Protein AF-A0A961SGD8-F1 (afdb_monomer)

Mean predicted aligned error: 12.21 Å

Secondary structure (DSSP, 8-state):
-TTPPBPGGGS-TT-EEEEEEEPPP--EE-HHHHH------SSSS--S-TT-----S-SSSS-SPPTT---SEE-S-SEEEEEEEEEEEEETTTTEEEEESPPSS-TT--EEEEE-TTSPPPTT--SS--BHHHHHHHHHHHHHHHHHHHHHHHHHHHHHHHHHHHHHHHHHHHHTTS--

Structure (mmCIF, N/CA/C/O backbone):
data_AF-A0A961SGD8-F1
#
_entry.id   AF-A0A961SGD8-F1
#
loop_
_atom_site.group_PDB
_atom_site.id
_atom_site.type_symbol
_atom_site.label_atom_id
_atom_site.label_alt_id
_atom_site.label_comp_id
_atom_site.label_asym_id
_atom_site.label_entity_id
_atom_site.label_seq_id
_atom_site.pdbx_PDB_ins_code
_atom_site.Cartn_x
_atom_site.Cartn_y
_atom_site.Cartn_z
_atom_site.occupancy
_atom_site.B_iso_or_equiv
_atom_site.auth_seq_id
_atom_site.auth_comp_id
_atom_site.auth_asym_id
_atom_site.auth_atom_id
_atom_site.pdbx_PDB_model_num
ATOM 1 N N . GLU A 1 1 ? -7.576 -12.420 26.229 1.00 79.81 1 GLU A N 1
ATOM 2 C CA . GLU A 1 1 ? -7.161 -13.796 26.580 1.00 79.81 1 GLU A CA 1
ATOM 3 C C . GLU A 1 1 ? -6.817 -14.562 25.300 1.00 79.81 1 GLU A C 1
ATOM 5 O O . GLU A 1 1 ? -7.053 -14.031 24.214 1.00 79.81 1 GLU A O 1
ATOM 10 N N . VAL A 1 2 ? -6.201 -15.747 25.362 1.00 84.81 2 VAL A N 1
ATOM 11 C CA . VAL A 1 2 ? -5.968 -16.530 24.132 1.00 84.81 2 VAL A CA 1
ATOM 12 C C . VAL A 1 2 ? -7.325 -16.967 23.582 1.00 84.81 2 VAL A C 1
ATOM 14 O O . VAL A 1 2 ? -8.076 -17.635 24.278 1.00 84.81 2 VAL A O 1
ATOM 17 N N . GLY A 1 3 ? -7.630 -16.584 22.341 1.00 87.94 3 GLY A N 1
ATOM 18 C CA . GLY A 1 3 ? -8.912 -16.885 21.694 1.00 87.94 3 GLY A CA 1
ATOM 19 C C . GLY A 1 3 ? -9.929 -15.739 21.692 1.00 87.94 3 GLY A C 1
ATOM 20 O O . GLY A 1 3 ? -10.964 -15.884 21.052 1.00 87.94 3 GLY A O 1
ATOM 21 N N . SER A 1 4 ? -9.641 -14.596 22.327 1.00 87.31 4 SER A N 1
ATOM 22 C CA . SER A 1 4 ? -10.541 -13.435 22.283 1.00 87.31 4 SER A CA 1
ATOM 23 C C . SER A 1 4 ? -10.646 -12.847 20.866 1.00 87.31 4 SER A C 1
ATOM 25 O O . SER A 1 4 ? -9.637 -12.631 20.188 1.00 87.31 4 SER A O 1
ATOM 27 N N . GLU A 1 5 ? -11.871 -12.549 20.426 1.00 86.25 5 GLU A N 1
ATOM 28 C CA . GLU A 1 5 ? -12.143 -11.948 19.115 1.00 86.25 5 GLU A CA 1
ATOM 29 C C . GLU A 1 5 ? -12.016 -10.418 19.139 1.00 86.25 5 GLU A C 1
ATOM 31 O O . GLU A 1 5 ? -12.641 -9.740 19.958 1.00 86.25 5 GLU A O 1
ATOM 36 N N . ILE A 1 6 ? -11.262 -9.875 18.179 1.00 88.69 6 ILE A N 1
ATOM 37 C CA . ILE A 1 6 ? -11.113 -8.431 17.958 1.00 88.69 6 ILE A CA 1
ATOM 38 C C . ILE A 1 6 ? -12.148 -7.974 16.930 1.00 88.69 6 ILE A C 1
ATOM 40 O O . ILE A 1 6 ? -12.270 -8.562 15.852 1.00 88.69 6 ILE A O 1
ATOM 44 N N . ILE A 1 7 ? -12.866 -6.899 17.243 1.00 89.81 7 ILE A N 1
ATOM 45 C CA . ILE A 1 7 ? -13.865 -6.301 16.347 1.00 89.81 7 ILE A CA 1
ATOM 46 C C . ILE A 1 7 ? -13.308 -5.109 15.560 1.00 89.81 7 ILE A C 1
ATOM 48 O O . ILE A 1 7 ? -12.304 -4.498 15.925 1.00 89.81 7 ILE A O 1
ATOM 52 N N . ALA A 1 8 ? -14.004 -4.739 14.480 1.00 87.56 8 ALA A N 1
ATOM 53 C CA . ALA A 1 8 ? -13.648 -3.589 13.644 1.00 87.56 8 ALA A CA 1
ATOM 54 C C . ALA A 1 8 ? -13.649 -2.253 14.416 1.00 87.56 8 ALA A C 1
ATOM 56 O O . ALA A 1 8 ? -12.878 -1.356 14.079 1.00 87.56 8 ALA A O 1
ATOM 57 N N . GLY A 1 9 ? -14.448 -2.158 15.485 1.00 85.06 9 GLY A N 1
ATOM 58 C CA . GLY A 1 9 ? -14.549 -1.002 16.384 1.00 85.06 9 GLY A CA 1
ATOM 59 C C . GLY A 1 9 ? -13.315 -0.747 17.246 1.00 85.06 9 GLY A C 1
ATOM 60 O O . GLY A 1 9 ? -13.326 0.158 18.068 1.00 85.06 9 GLY A O 1
ATOM 61 N N . HIS A 1 10 ? -12.248 -1.528 17.068 1.00 89.12 10 HIS A N 1
ATOM 62 C CA . HIS A 1 10 ? -10.947 -1.219 17.651 1.00 89.12 10 HIS A CA 1
ATOM 63 C C . HIS A 1 10 ? -10.365 0.096 17.117 1.00 89.12 10 HIS A C 1
ATOM 65 O O . HIS A 1 10 ? -9.649 0.791 17.833 1.00 89.12 10 HIS A O 1
ATOM 71 N N . TYR A 1 11 ? -10.689 0.443 15.871 1.00 90.69 11 TYR A N 1
ATOM 72 C CA . TYR A 1 11 ? -10.296 1.713 15.284 1.00 90.69 11 TYR A CA 1
ATOM 73 C C . TYR A 1 11 ? -11.349 2.795 15.528 1.00 90.69 11 TYR A C 1
ATOM 75 O O . TYR A 1 11 ? -12.515 2.501 15.788 1.00 90.69 11 TYR A O 1
ATOM 83 N N . LEU A 1 12 ? -10.951 4.055 15.367 1.00 89.56 12 LEU A N 1
ATOM 84 C CA . LEU A 1 12 ? -11.856 5.201 15.389 1.00 89.56 12 LEU A CA 1
ATOM 85 C C . LEU A 1 12 ? -11.968 5.862 14.007 1.00 89.56 12 LEU A C 1
ATOM 87 O O . LEU A 1 12 ? -10.992 5.897 13.249 1.00 89.56 12 LEU A O 1
ATOM 91 N N . PRO A 1 13 ? -13.135 6.433 13.656 1.00 91.31 13 PRO A N 1
ATOM 92 C CA . PRO A 1 13 ? -13.233 7.302 12.489 1.00 91.31 13 PRO A CA 1
ATOM 93 C C . PRO A 1 13 ? -12.317 8.525 12.668 1.00 91.31 13 PRO A C 1
ATOM 95 O O . PRO A 1 13 ? -12.239 9.108 13.745 1.00 91.31 13 PRO A O 1
ATOM 98 N N . GLY A 1 14 ? -11.593 8.903 11.615 1.00 90.69 14 GLY A N 1
ATOM 99 C CA . GLY A 1 14 ? -10.577 9.962 11.633 1.00 90.69 14 GLY A CA 1
ATOM 100 C C . GLY A 1 14 ? -9.175 9.505 12.061 1.00 90.69 14 GLY A C 1
ATOM 101 O O . GLY A 1 14 ? -8.212 10.260 11.902 1.00 90.69 14 GLY A O 1
ATOM 102 N N . GLN A 1 15 ? -9.017 8.269 12.547 1.00 92.00 15 GLN A N 1
ATOM 103 C CA . GLN A 1 15 ? -7.709 7.695 12.867 1.00 92.00 15 GLN A CA 1
ATOM 104 C C . GLN A 1 15 ? -6.881 7.443 11.601 1.00 92.00 15 GLN A C 1
ATOM 106 O O . GLN A 1 15 ? -7.404 7.062 10.548 1.00 92.00 15 GLN A O 1
ATOM 111 N N . TYR A 1 16 ? -5.563 7.612 11.721 1.00 94.38 16 TYR A N 1
ATOM 112 C CA . TYR A 1 16 ? -4.618 7.244 10.674 1.00 94.38 16 TYR A CA 1
ATOM 113 C C . TYR A 1 16 ? -4.011 5.865 10.916 1.00 94.38 16 TYR A C 1
ATOM 115 O O . TYR A 1 16 ? -3.552 5.555 12.015 1.00 94.38 16 TYR A O 1
ATOM 123 N N . VAL A 1 17 ? -3.948 5.069 9.852 1.00 94.62 17 VAL A N 1
ATOM 124 C CA . VAL A 1 17 ? -3.448 3.695 9.857 1.00 94.62 17 VAL A CA 1
ATOM 125 C C . VAL A 1 17 ? -2.464 3.432 8.720 1.00 94.62 17 VAL A C 1
ATOM 127 O O . VAL A 1 17 ? -2.494 4.067 7.661 1.00 94.62 17 VAL A O 1
ATOM 130 N N . ASP A 1 18 ? -1.603 2.446 8.940 1.00 95.88 18 ASP A N 1
ATOM 131 C CA . ASP A 1 18 ? -0.685 1.901 7.950 1.00 95.88 18 ASP A CA 1
ATOM 132 C C . ASP A 1 18 ? -1.187 0.523 7.499 1.00 95.88 18 ASP A C 1
ATOM 134 O O . ASP A 1 18 ? -1.301 -0.417 8.291 1.00 95.88 18 ASP A O 1
ATOM 138 N N . VAL A 1 19 ? -1.446 0.376 6.198 1.00 96.06 19 VAL A N 1
ATOM 139 C CA . VAL A 1 19 ? -1.978 -0.865 5.621 1.00 96.06 19 VAL A CA 1
ATOM 140 C C . VAL A 1 19 ? -0.880 -1.595 4.869 1.00 96.06 19 VAL A C 1
ATOM 142 O O . VAL A 1 19 ? -0.288 -1.080 3.920 1.00 96.06 19 VAL A O 1
ATOM 145 N N . THR A 1 20 ? -0.606 -2.822 5.293 1.00 96.31 20 THR A N 1
ATOM 146 C CA . THR A 1 20 ? 0.391 -3.704 4.688 1.00 96.31 20 THR A CA 1
ATOM 147 C C . THR A 1 20 ? -0.288 -4.842 3.951 1.00 96.31 20 THR A C 1
ATOM 149 O O . THR A 1 20 ? -1.171 -5.499 4.491 1.00 96.31 20 THR A O 1
ATOM 152 N N . GLY A 1 21 ? 0.163 -5.119 2.736 1.00 95.69 21 GLY A N 1
ATOM 153 C CA . GLY A 1 21 ? -0.378 -6.196 1.917 1.00 95.69 21 GLY A CA 1
ATOM 154 C C . GLY A 1 21 ? 0.619 -6.660 0.869 1.00 95.69 21 GLY A C 1
ATOM 155 O O . GLY A 1 21 ? 1.716 -6.108 0.722 1.00 95.69 21 GLY A O 1
ATOM 156 N N . THR A 1 22 ? 0.241 -7.698 0.135 1.00 95.38 22 THR A N 1
ATOM 157 C CA . THR A 1 22 ? 1.034 -8.198 -0.988 1.00 95.38 22 THR A CA 1
ATOM 158 C C . THR A 1 22 ? 0.611 -7.472 -2.255 1.00 95.38 22 THR A C 1
ATOM 160 O O . THR A 1 22 ? -0.528 -7.575 -2.694 1.00 95.38 22 THR A O 1
ATOM 163 N N . SER A 1 23 ? 1.539 -6.733 -2.858 1.00 94.69 23 SER A N 1
ATOM 164 C CA . SER A 1 23 ? 1.285 -5.999 -4.102 1.00 94.69 23 SER A CA 1
ATOM 165 C C . SER A 1 23 ? 0.920 -6.927 -5.268 1.00 94.69 23 SER A C 1
ATOM 167 O O . SER A 1 23 ? 1.409 -8.054 -5.364 1.00 94.69 23 SER A O 1
ATOM 169 N N . ILE A 1 24 ? 0.110 -6.428 -6.208 1.00 94.75 24 ILE A N 1
ATOM 170 C CA . ILE A 1 24 ? -0.296 -7.186 -7.401 1.00 94.75 24 ILE A CA 1
ATOM 171 C C . ILE A 1 24 ? 0.939 -7.605 -8.210 1.00 94.75 24 ILE A C 1
ATOM 173 O O . ILE A 1 24 ? 1.732 -6.763 -8.646 1.00 94.75 24 ILE A O 1
ATOM 177 N N . GLY A 1 25 ? 1.079 -8.913 -8.431 1.00 94.31 25 GLY A N 1
ATOM 178 C CA . GLY A 1 25 ? 2.112 -9.497 -9.281 1.00 94.31 25 GLY A CA 1
ATOM 179 C C . GLY A 1 25 ? 1.919 -9.117 -10.749 1.00 94.31 25 GLY A C 1
ATOM 180 O O . GLY A 1 25 ? 0.839 -9.270 -11.310 1.00 94.31 25 GLY A O 1
ATOM 181 N N . LYS A 1 26 ? 2.981 -8.619 -11.385 1.00 94.94 26 LYS A N 1
ATOM 182 C CA . LYS A 1 26 ? 3.021 -8.266 -12.815 1.00 94.94 26 LYS A CA 1
ATOM 183 C C . LYS A 1 26 ? 3.921 -9.213 -13.622 1.00 94.94 26 LYS A C 1
ATOM 185 O O . LYS A 1 26 ? 4.161 -8.944 -14.798 1.00 94.94 26 LYS A O 1
ATOM 190 N N . GLY A 1 27 ? 4.418 -10.287 -13.001 1.00 95.75 27 GLY A N 1
ATOM 191 C CA . GLY A 1 27 ? 5.323 -11.262 -13.609 1.00 95.75 27 GLY A CA 1
ATOM 192 C C . GLY A 1 27 ? 6.682 -10.656 -13.964 1.00 95.75 27 GLY A C 1
ATOM 193 O O . GLY A 1 27 ? 7.178 -9.761 -13.273 1.00 95.75 27 GLY A O 1
ATOM 194 N N . PHE A 1 28 ? 7.291 -11.134 -15.052 1.00 96.69 28 PHE A N 1
ATOM 195 C CA . PHE A 1 28 ? 8.529 -10.567 -15.586 1.00 96.69 28 PHE A CA 1
ATOM 196 C C . PHE A 1 28 ? 8.241 -9.248 -16.316 1.00 96.69 28 PHE A C 1
ATOM 198 O O . PHE A 1 28 ? 7.704 -9.223 -17.423 1.00 96.69 28 PHE A O 1
ATOM 205 N N . ALA A 1 29 ? 8.597 -8.128 -15.691 1.00 96.38 29 ALA A N 1
ATOM 206 C CA . ALA A 1 29 ? 8.394 -6.799 -16.244 1.00 96.38 29 ALA A CA 1
ATOM 207 C C . ALA A 1 29 ? 9.660 -6.274 -16.935 1.00 96.38 29 ALA A C 1
ATOM 209 O O . ALA A 1 29 ? 10.762 -6.298 -16.378 1.00 96.38 29 ALA A O 1
ATOM 210 N N . GLY A 1 30 ? 9.480 -5.719 -18.136 1.00 95.62 30 GLY A N 1
ATOM 211 C CA . GLY A 1 30 ? 10.522 -4.973 -18.843 1.00 95.62 30 GLY A CA 1
ATOM 212 C C . GLY A 1 30 ? 10.897 -3.661 -18.139 1.00 95.62 30 GLY A C 1
ATOM 213 O O . GLY A 1 30 ? 10.155 -3.145 -17.299 1.00 95.62 30 GLY A O 1
ATOM 214 N N . VAL A 1 31 ? 12.039 -3.084 -18.522 1.00 94.81 31 VAL A N 1
ATOM 215 C CA 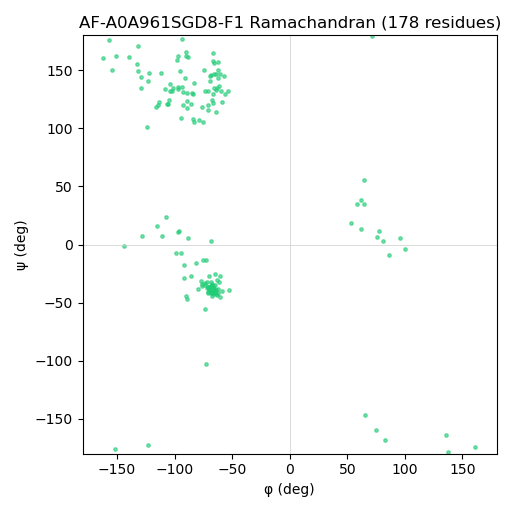. VAL A 1 31 ? 12.655 -1.932 -17.832 1.00 94.81 31 VAL A CA 1
ATOM 216 C C . VAL A 1 31 ? 11.742 -0.704 -17.785 1.00 94.81 31 VAL A C 1
ATOM 218 O O . VAL A 1 31 ? 11.635 -0.060 -16.744 1.00 94.81 31 VAL A O 1
ATOM 221 N N . MET A 1 32 ? 11.013 -0.425 -18.869 1.00 95.25 32 MET A N 1
ATOM 222 C CA . MET A 1 32 ? 10.078 0.706 -18.920 1.00 95.25 32 MET A CA 1
ATOM 223 C C . MET A 1 32 ? 8.938 0.569 -17.901 1.00 95.25 32 MET A C 1
ATOM 225 O O . MET A 1 32 ? 8.610 1.530 -17.220 1.00 95.25 32 MET A O 1
ATOM 229 N N . LYS A 1 33 ? 8.347 -0.626 -17.752 1.00 95.12 33 LYS A N 1
ATOM 230 C CA . LYS A 1 33 ? 7.228 -0.851 -16.816 1.00 95.12 33 LYS A CA 1
ATOM 231 C C . LYS A 1 33 ? 7.704 -0.931 -15.365 1.00 95.12 33 LYS A C 1
ATOM 233 O O . LYS A 1 33 ? 6.978 -0.521 -14.468 1.00 95.12 33 LYS A O 1
ATOM 238 N N . ARG A 1 34 ? 8.900 -1.486 -15.142 1.00 95.50 34 ARG A N 1
ATOM 239 C CA . ARG A 1 34 ? 9.461 -1.704 -13.803 1.00 95.50 34 ARG A CA 1
ATOM 240 C C . ARG A 1 34 ? 10.065 -0.438 -13.193 1.00 95.50 34 ARG A C 1
ATOM 242 O O . ARG A 1 34 ? 9.930 -0.244 -11.993 1.00 95.50 34 ARG A O 1
ATOM 249 N N . HIS A 1 35 ? 10.723 0.391 -14.008 1.00 95.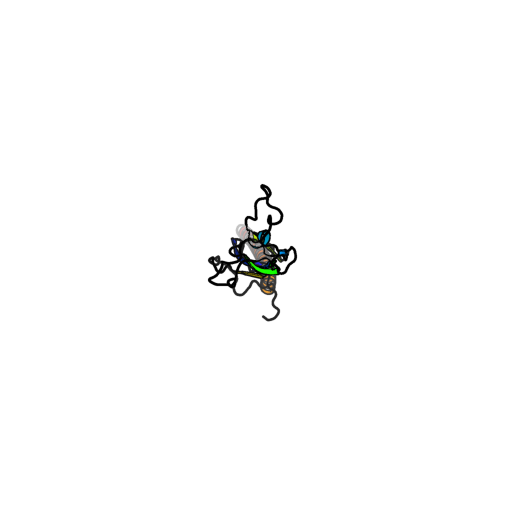12 35 HIS A N 1
ATOM 250 C CA . HIS A 1 35 ? 11.522 1.540 -13.551 1.00 95.12 35 HIS A CA 1
ATOM 251 C C . HIS A 1 35 ? 11.175 2.867 -14.238 1.00 95.12 35 HIS A C 1
ATOM 253 O O . HIS A 1 35 ? 11.898 3.840 -14.039 1.00 95.12 35 HIS A O 1
ATOM 259 N N . ASN A 1 36 ? 10.120 2.915 -15.060 1.00 95.50 36 ASN A N 1
ATOM 260 C CA . ASN A 1 36 ? 9.660 4.121 -15.762 1.00 95.50 36 ASN A CA 1
ATOM 261 C C . ASN A 1 36 ? 10.713 4.760 -16.696 1.00 95.50 36 ASN A C 1
ATOM 263 O O . ASN A 1 36 ? 10.768 5.976 -16.839 1.00 95.50 36 ASN A O 1
ATOM 267 N N . PHE A 1 37 ? 11.562 3.953 -17.345 1.00 95.44 37 PHE A N 1
ATOM 268 C CA . PHE A 1 37 ? 12.547 4.453 -18.320 1.00 95.44 37 PHE A CA 1
ATOM 269 C C . PHE A 1 37 ? 11.876 4.975 -19.604 1.00 95.44 37 PHE A C 1
ATOM 271 O O . PHE A 1 37 ? 10.897 4.389 -20.068 1.00 95.44 37 PHE A O 1
ATOM 278 N N . GLY A 1 38 ? 12.448 6.028 -20.205 1.00 90.38 38 GLY A N 1
ATOM 279 C CA . GLY A 1 38 ? 11.882 6.752 -21.358 1.00 90.38 38 GLY A CA 1
ATOM 280 C C . GLY A 1 38 ? 11.927 6.035 -22.717 1.00 90.38 38 GLY A C 1
ATOM 281 O O . GLY A 1 38 ? 11.214 6.439 -23.627 1.00 90.38 38 GLY A O 1
ATOM 282 N N . GLY A 1 39 ? 12.697 4.950 -22.854 1.00 91.31 39 GLY A N 1
ATOM 283 C CA . GLY A 1 39 ? 12.815 4.191 -24.108 1.00 91.31 39 GLY A CA 1
ATOM 284 C C . GLY A 1 39 ? 13.598 4.914 -25.214 1.00 91.31 39 GLY A C 1
ATOM 285 O O . GLY A 1 39 ? 14.102 6.021 -25.030 1.00 91.31 39 GLY A O 1
ATOM 286 N N . GLY A 1 40 ? 13.740 4.249 -26.361 1.00 90.50 40 GLY A N 1
ATOM 287 C CA . GLY A 1 40 ? 14.338 4.823 -27.569 1.00 90.50 40 GLY A CA 1
ATOM 288 C C . GLY A 1 40 ? 13.292 5.503 -28.458 1.00 90.50 40 GLY A C 1
ATOM 289 O O . GLY A 1 40 ? 12.092 5.273 -28.309 1.00 90.50 40 GLY A O 1
ATOM 290 N N . ARG A 1 41 ? 13.738 6.310 -29.431 1.00 93.12 41 ARG A N 1
ATOM 291 C CA . ARG A 1 41 ? 12.840 6.946 -30.415 1.00 93.12 41 ARG A CA 1
ATOM 292 C C . ARG A 1 41 ? 12.028 5.894 -31.177 1.00 93.12 41 ARG A C 1
ATOM 294 O O . ARG A 1 41 ? 12.536 4.815 -31.471 1.00 93.12 41 ARG A O 1
ATOM 301 N N . ALA A 1 42 ? 10.779 6.201 -31.515 1.00 92.25 42 ALA A N 1
ATOM 302 C CA . ALA A 1 42 ? 9.946 5.307 -32.324 1.00 92.25 42 ALA A CA 1
ATOM 303 C C . ALA A 1 42 ? 10.306 5.356 -33.822 1.00 92.25 42 ALA A C 1
ATOM 305 O O . ALA A 1 42 ? 10.203 4.351 -34.510 1.00 92.25 42 ALA A O 1
ATOM 306 N N . THR A 1 43 ? 10.768 6.507 -34.314 1.00 91.75 43 THR A N 1
ATOM 307 C CA . THR A 1 43 ? 11.100 6.770 -35.725 1.00 91.75 43 THR A CA 1
ATOM 308 C C . THR A 1 43 ? 12.561 7.226 -35.882 1.00 91.75 43 THR A C 1
ATOM 310 O O . THR A 1 43 ? 13.327 7.207 -34.917 1.00 91.75 43 THR A O 1
ATOM 313 N N . HIS A 1 44 ? 12.950 7.642 -37.097 1.00 89.94 44 HIS A N 1
ATOM 314 C CA . HIS A 1 44 ? 14.297 8.108 -37.470 1.00 89.94 44 HIS A CA 1
ATOM 315 C C . HIS A 1 44 ? 15.393 7.036 -37.362 1.00 89.94 44 HIS A C 1
ATOM 317 O O . HIS A 1 44 ? 16.402 7.226 -36.689 1.00 89.94 44 HIS A O 1
ATOM 323 N N . GLY A 1 45 ? 15.194 5.904 -38.047 1.00 91.38 45 GLY A N 1
ATOM 324 C CA . GLY A 1 45 ? 16.234 4.882 -38.217 1.00 91.38 45 GLY A CA 1
ATOM 325 C C . GLY A 1 45 ? 16.467 3.977 -37.005 1.00 91.38 45 GLY A C 1
ATOM 326 O O . GLY A 1 45 ? 17.442 3.234 -36.984 1.00 91.38 45 GLY A O 1
ATOM 327 N N . ASN A 1 46 ? 15.587 4.007 -35.998 1.00 90.56 46 ASN A N 1
ATOM 328 C CA . ASN A 1 46 ? 15.633 3.019 -34.925 1.00 90.56 46 ASN A CA 1
ATOM 329 C C . ASN A 1 46 ? 15.061 1.683 -35.414 1.00 90.56 46 ASN A C 1
ATOM 331 O O . ASN A 1 46 ? 13.892 1.617 -35.780 1.00 90.56 46 ASN A O 1
ATOM 335 N N . SER A 1 47 ? 15.881 0.636 -35.403 1.00 84.81 47 SER A N 1
ATOM 336 C CA . SER A 1 47 ? 15.515 -0.678 -35.939 1.00 84.81 47 SER A CA 1
ATOM 337 C C . SER A 1 47 ? 14.845 -1.588 -34.903 1.00 84.81 47 SER A C 1
ATOM 339 O O . SER A 1 47 ? 13.824 -2.193 -35.201 1.00 84.81 47 SER A O 1
ATOM 341 N N . LEU A 1 48 ? 15.399 -1.708 -33.688 1.00 87.75 48 LEU A N 1
ATOM 342 C CA . LEU A 1 48 ? 14.955 -2.702 -32.684 1.00 87.75 48 LEU A CA 1
ATOM 343 C C . LEU A 1 48 ? 15.021 -2.199 -31.230 1.00 87.75 48 LEU A C 1
ATOM 345 O O . LEU A 1 48 ? 14.658 -2.917 -30.298 1.00 87.75 48 LEU A O 1
ATOM 349 N N . SER A 1 49 ? 15.483 -0.966 -30.994 1.00 90.69 49 SER A N 1
ATOM 350 C CA . SER A 1 49 ? 15.836 -0.507 -29.642 1.00 90.69 49 SER A CA 1
ATOM 351 C C . SER A 1 49 ? 14.746 0.303 -28.928 1.00 90.69 49 SER A C 1
ATOM 353 O O . SER A 1 49 ? 14.993 0.861 -27.861 1.00 90.69 49 SER A O 1
ATOM 355 N N . HIS A 1 50 ? 13.520 0.356 -29.458 1.00 92.12 50 HIS A N 1
ATOM 356 C CA . HIS A 1 50 ? 12.432 1.190 -28.916 1.00 92.12 50 HIS A CA 1
ATOM 357 C C . HIS A 1 50 ? 12.173 0.964 -27.417 1.00 92.12 50 HIS A C 1
ATOM 359 O O . HIS A 1 50 ? 11.941 1.913 -26.671 1.00 92.12 50 HIS A O 1
ATOM 365 N N . ARG A 1 51 ? 12.252 -0.294 -26.961 1.00 93.69 51 ARG A N 1
ATOM 366 C CA . ARG A 1 51 ? 12.049 -0.684 -25.551 1.00 93.69 51 ARG A CA 1
ATOM 367 C C . ARG A 1 51 ? 13.305 -1.259 -24.895 1.00 93.69 51 ARG A C 1
ATOM 369 O O . ARG A 1 51 ? 13.208 -1.912 -23.853 1.00 93.69 51 ARG A O 1
ATOM 376 N N . ALA A 1 52 ? 14.468 -1.054 -25.514 1.00 90.94 52 ALA A N 1
ATOM 377 C CA . ALA A 1 52 ? 15.733 -1.532 -24.980 1.00 90.94 52 ALA A CA 1
ATOM 378 C C . ALA A 1 52 ? 16.095 -0.804 -23.676 1.00 90.94 52 ALA A C 1
ATOM 380 O O . ALA A 1 52 ? 15.624 0.292 -23.380 1.00 90.94 52 ALA A O 1
ATOM 381 N N . HIS A 1 53 ? 16.952 -1.441 -22.886 1.00 90.50 53 HIS A N 1
ATOM 382 C CA . HIS A 1 53 ? 17.393 -0.948 -21.584 1.00 90.50 53 HIS A CA 1
ATOM 383 C C . HIS A 1 53 ? 18.414 0.202 -21.679 1.00 90.50 53 HIS A C 1
ATOM 385 O O . HIS A 1 53 ? 18.642 0.889 -20.685 1.00 90.50 53 HIS A O 1
ATOM 391 N N . GLY A 1 54 ? 18.991 0.434 -22.863 1.00 91.44 54 GLY A N 1
ATOM 392 C CA . GLY A 1 54 ? 20.055 1.413 -23.080 1.00 91.44 54 GLY A CA 1
ATOM 393 C C . GLY A 1 54 ? 21.404 0.927 -22.547 1.00 91.44 54 GLY A C 1
ATOM 394 O O . GLY A 1 54 ? 21.614 -0.269 -22.361 1.00 91.44 54 GLY A O 1
ATOM 395 N N . SER A 1 55 ? 22.333 1.850 -22.299 1.00 91.00 55 SER A N 1
ATOM 396 C CA . SER A 1 55 ? 23.646 1.478 -21.767 1.00 91.00 55 SER A CA 1
ATOM 397 C C . SER A 1 55 ? 23.568 1.016 -20.306 1.00 91.00 55 SER A C 1
ATOM 399 O O . SER A 1 55 ? 22.999 1.679 -19.429 1.00 91.00 55 SER A O 1
ATOM 401 N N . THR A 1 56 ? 24.200 -0.122 -20.021 1.00 91.75 56 THR A N 1
ATOM 402 C CA . THR A 1 56 ? 24.258 -0.688 -18.670 1.00 91.75 56 THR A CA 1
ATOM 403 C C . THR A 1 56 ? 25.495 -0.220 -17.892 1.00 91.75 56 THR A C 1
ATOM 405 O O . THR A 1 56 ? 25.408 -0.072 -16.667 1.00 91.75 56 THR A O 1
ATOM 408 N N . GLY A 1 57 ? 26.602 0.093 -18.574 1.00 89.12 57 GLY A N 1
ATOM 409 C CA . GLY A 1 57 ? 27.898 0.404 -17.963 1.00 89.12 57 GLY A CA 1
ATOM 410 C C . GLY A 1 57 ? 28.770 1.345 -18.801 1.00 89.12 57 GLY A C 1
ATOM 411 O O . GLY A 1 57 ? 28.333 1.858 -19.828 1.00 89.12 57 GLY A O 1
ATOM 412 N N . GLN A 1 58 ? 29.986 1.582 -18.310 1.00 92.31 58 GLN A N 1
ATOM 413 C CA . GLN A 1 58 ? 31.033 2.342 -19.004 1.00 92.31 58 GLN A CA 1
ATOM 414 C C . GLN A 1 58 ? 31.955 1.391 -19.789 1.00 92.31 58 GLN A C 1
ATOM 416 O O . GLN A 1 58 ? 31.767 0.179 -19.724 1.00 92.31 58 GLN A O 1
ATOM 421 N N . CYS A 1 59 ? 32.921 1.948 -20.528 1.00 88.62 59 CYS A N 1
ATOM 422 C CA . CYS A 1 59 ? 33.890 1.202 -21.338 1.00 88.62 59 CYS A CA 1
ATOM 423 C C . CYS A 1 59 ? 34.948 0.478 -20.468 1.00 88.62 59 CYS A C 1
ATOM 425 O O . CYS A 1 59 ? 34.642 -0.554 -19.878 1.00 88.62 59 CYS A O 1
ATOM 427 N N . GLN A 1 60 ? 36.176 1.007 -20.376 1.00 89.88 60 GLN A N 1
ATOM 428 C CA . GLN A 1 60 ? 37.314 0.298 -19.778 1.00 89.88 60 GLN A CA 1
ATOM 429 C C . GLN A 1 60 ? 37.222 0.206 -18.246 1.00 89.88 60 GLN A C 1
ATOM 431 O O . GLN A 1 60 ? 37.188 -0.888 -17.690 1.00 89.88 60 GLN A O 1
ATOM 436 N N . ASP A 1 61 ? 37.085 1.343 -17.564 1.00 86.38 61 ASP A N 1
ATOM 437 C CA . ASP A 1 61 ? 36.920 1.405 -16.110 1.00 86.38 61 ASP A CA 1
ATOM 438 C C . ASP A 1 61 ? 35.457 1.728 -15.791 1.00 86.38 61 ASP A C 1
ATOM 440 O O . ASP A 1 61 ? 34.936 2.727 -16.301 1.00 86.38 61 ASP A O 1
ATOM 444 N N . PRO A 1 62 ? 34.724 0.929 -14.987 1.00 89.38 62 PRO A N 1
ATOM 445 C CA . PRO A 1 62 ? 35.123 -0.161 -14.080 1.00 89.38 62 PRO A CA 1
ATOM 446 C C . PRO A 1 62 ? 35.029 -1.597 -14.654 1.00 89.38 62 PRO A C 1
ATOM 448 O O . PRO A 1 62 ? 35.040 -2.552 -13.873 1.00 89.38 62 PRO A O 1
ATOM 451 N N . GLY A 1 63 ? 34.824 -1.774 -15.966 1.00 90.69 63 GLY A N 1
ATOM 452 C CA . GLY A 1 63 ? 34.785 -3.091 -16.629 1.00 90.69 63 GLY A CA 1
ATOM 453 C C . GLY A 1 63 ? 33.6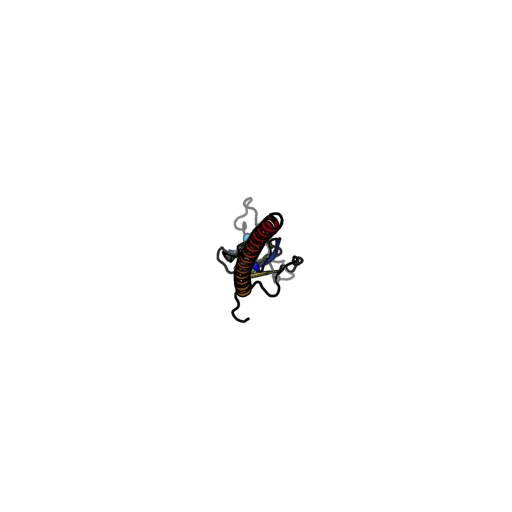77 -4.053 -16.166 1.00 90.69 63 GLY A C 1
ATOM 454 O O . GLY A 1 63 ? 33.730 -5.250 -16.436 1.00 90.69 63 GLY A O 1
ATOM 455 N N . LYS A 1 64 ? 32.674 -3.561 -15.425 1.00 91.94 64 LYS A N 1
ATOM 456 C CA . LYS A 1 64 ? 31.579 -4.369 -14.868 1.00 91.94 64 LYS A CA 1
ATOM 457 C C . LYS A 1 64 ? 30.293 -3.571 -14.706 1.00 91.94 64 LYS A C 1
ATOM 459 O O . LYS A 1 64 ? 30.297 -2.343 -14.622 1.00 91.94 64 LYS A O 1
ATOM 464 N N . VAL A 1 65 ? 29.183 -4.288 -14.557 1.00 92.88 65 VAL A N 1
ATOM 465 C CA . VAL A 1 65 ? 27.899 -3.701 -14.162 1.00 92.88 65 VAL A CA 1
ATOM 466 C C . VAL A 1 65 ? 27.829 -3.580 -12.638 1.00 92.88 65 VAL A C 1
ATOM 468 O O . VAL A 1 65 ? 28.078 -4.545 -11.916 1.00 92.88 65 VAL A O 1
ATOM 471 N N . PHE A 1 66 ? 27.477 -2.395 -12.132 1.00 92.31 66 PHE A N 1
ATOM 472 C CA . PHE A 1 66 ? 27.312 -2.173 -10.694 1.00 92.31 66 PHE A CA 1
ATOM 473 C C . PHE A 1 66 ? 26.139 -2.975 -10.108 1.00 92.31 66 PHE A C 1
ATOM 475 O O . PHE A 1 66 ? 25.096 -3.156 -10.741 1.00 92.31 66 PHE A O 1
ATOM 482 N N . LYS A 1 67 ? 26.289 -3.414 -8.852 1.00 94.50 67 LYS A N 1
ATOM 483 C CA . LYS A 1 67 ? 25.212 -4.068 -8.094 1.00 94.50 67 LYS A CA 1
ATOM 484 C C . LYS A 1 67 ? 24.039 -3.099 -7.912 1.00 94.50 67 LYS A C 1
ATOM 486 O O . LYS A 1 67 ? 24.238 -1.902 -7.738 1.00 94.50 67 LYS A O 1
ATOM 491 N N . GLY A 1 68 ? 22.813 -3.616 -7.974 1.00 92.75 68 GLY A N 1
ATOM 492 C CA . GLY A 1 68 ? 21.598 -2.798 -7.869 1.00 92.75 68 GLY A CA 1
ATOM 493 C C . GLY A 1 68 ? 21.256 -1.994 -9.129 1.00 92.75 68 GLY A C 1
ATOM 494 O O . GLY A 1 68 ? 20.302 -1.214 -9.109 1.00 92.75 68 GLY A O 1
ATOM 495 N N . LYS A 1 69 ? 21.983 -2.181 -10.244 1.00 93.50 69 LYS A N 1
ATOM 496 C CA . LYS A 1 69 ? 21.614 -1.577 -11.529 1.00 93.50 69 LYS A CA 1
ATOM 497 C C . LYS A 1 69 ? 20.186 -1.987 -11.906 1.00 93.50 69 LYS A C 1
ATOM 499 O O . LYS A 1 69 ? 19.825 -3.163 -11.909 1.00 93.50 69 LYS A O 1
ATOM 504 N N . LYS A 1 70 ? 19.369 -0.990 -12.244 1.00 95.12 70 LYS A N 1
ATOM 505 C CA . LYS A 1 70 ? 17.972 -1.171 -12.644 1.00 95.12 70 LYS A CA 1
ATOM 506 C C . LYS A 1 70 ? 17.888 -1.967 -13.950 1.00 95.12 70 LYS A C 1
ATOM 508 O O . LYS A 1 70 ? 18.311 -1.488 -14.996 1.00 95.12 70 LYS A O 1
ATOM 513 N N . MET A 1 71 ? 17.325 -3.171 -13.876 1.00 95.44 71 MET A N 1
ATOM 514 C CA . MET A 1 71 ? 17.132 -4.088 -15.006 1.00 95.44 71 MET A CA 1
ATOM 515 C C . MET A 1 71 ? 15.702 -4.633 -15.049 1.00 95.44 71 MET A C 1
ATOM 517 O O . MET A 1 71 ? 14.920 -4.439 -14.110 1.00 95.44 71 MET A O 1
ATOM 521 N N . ALA A 1 72 ? 15.358 -5.326 -16.135 1.00 95.81 72 ALA A N 1
ATOM 522 C CA . ALA A 1 72 ? 14.121 -6.096 -16.234 1.00 95.81 72 ALA A CA 1
ATOM 523 C C . ALA A 1 72 ? 14.107 -7.222 -15.187 1.00 95.81 72 ALA A C 1
ATOM 525 O O . ALA A 1 72 ? 15.152 -7.609 -14.662 1.00 95.81 72 ALA A O 1
ATOM 526 N N . GLY A 1 73 ? 12.924 -7.698 -14.820 1.00 96.00 73 GLY A N 1
ATOM 527 C CA . GLY A 1 73 ? 12.798 -8.762 -13.829 1.00 96.00 73 GLY A CA 1
ATOM 528 C C . GLY A 1 73 ? 11.414 -8.844 -13.213 1.00 96.00 73 GLY A C 1
ATOM 529 O O . GLY A 1 73 ? 10.499 -8.124 -13.613 1.00 96.00 73 GLY A O 1
ATOM 530 N N . HIS A 1 74 ? 11.278 -9.712 -12.213 1.00 97.06 74 HIS A N 1
ATOM 531 C CA . HIS A 1 74 ? 10.025 -9.890 -11.491 1.00 97.06 74 HIS A CA 1
ATOM 532 C C . HIS A 1 74 ? 9.565 -8.578 -10.830 1.00 97.06 74 HIS A C 1
ATOM 534 O O . HIS A 1 74 ? 10.355 -7.876 -10.187 1.00 97.06 74 HIS A O 1
ATOM 540 N N . MET A 1 75 ? 8.291 -8.233 -11.015 1.00 95.75 75 MET A N 1
ATOM 541 C CA . MET A 1 75 ? 7.669 -7.029 -10.467 1.00 95.75 75 MET A CA 1
ATOM 542 C C . MET A 1 75 ? 6.368 -7.384 -9.747 1.00 95.75 75 MET A C 1
ATOM 544 O O . MET A 1 75 ? 5.526 -8.093 -10.293 1.00 95.75 75 MET A O 1
ATOM 548 N N . GLY A 1 76 ? 6.173 -6.817 -8.557 1.00 94.75 76 GLY A N 1
ATOM 549 C CA . GLY A 1 76 ? 5.019 -7.113 -7.707 1.00 94.75 76 GLY A CA 1
ATOM 550 C C . GLY A 1 76 ? 5.215 -8.381 -6.875 1.00 94.75 76 GLY A C 1
ATOM 551 O O . GLY A 1 76 ? 6.338 -8.875 -6.759 1.00 94.75 76 GLY A O 1
ATOM 552 N N . ALA A 1 77 ? 4.131 -8.864 -6.261 1.00 94.06 77 ALA A N 1
ATOM 553 C CA . ALA A 1 77 ? 4.122 -9.943 -5.264 1.00 94.06 77 ALA A CA 1
ATOM 554 C C . ALA A 1 77 ? 5.081 -9.722 -4.076 1.00 94.06 77 ALA A C 1
ATOM 556 O O . ALA A 1 77 ? 5.428 -10.650 -3.354 1.00 94.06 77 ALA A O 1
ATOM 557 N N . ALA A 1 78 ? 5.511 -8.479 -3.869 1.00 94.19 78 ALA A N 1
ATOM 558 C CA . ALA A 1 78 ? 6.285 -8.072 -2.711 1.00 94.19 78 ALA A CA 1
ATOM 559 C C . ALA A 1 78 ? 5.344 -7.507 -1.645 1.00 94.19 78 ALA A C 1
ATOM 561 O O . ALA A 1 78 ? 4.318 -6.897 -1.977 1.00 94.19 78 ALA A O 1
ATOM 562 N N . ARG A 1 79 ? 5.722 -7.677 -0.377 1.00 95.06 79 ARG A N 1
ATOM 563 C CA . ARG A 1 79 ? 5.045 -7.059 0.764 1.00 95.06 79 ARG A CA 1
ATOM 564 C C . ARG A 1 79 ? 5.329 -5.558 0.766 1.00 95.06 79 ARG A C 1
ATOM 566 O O . ARG A 1 79 ? 6.488 -5.153 0.819 1.00 95.06 79 ARG A O 1
ATOM 573 N N . VAL A 1 80 ? 4.278 -4.749 0.682 1.00 95.31 80 VAL A N 1
ATOM 574 C CA . VAL A 1 80 ? 4.353 -3.283 0.639 1.00 95.31 80 VAL A CA 1
ATOM 575 C C . VAL A 1 80 ? 3.409 -2.711 1.689 1.00 95.31 80 VAL A C 1
ATOM 577 O O . VAL A 1 80 ? 2.330 -3.257 1.919 1.00 95.31 80 VAL A O 1
ATOM 580 N N . THR A 1 81 ? 3.816 -1.609 2.312 1.00 95.81 81 THR A N 1
ATOM 581 C CA . THR A 1 81 ? 2.999 -0.860 3.268 1.00 95.81 81 THR A CA 1
ATOM 582 C C . THR A 1 81 ? 2.666 0.504 2.686 1.00 95.81 81 THR A C 1
ATOM 584 O O . THR A 1 81 ? 3.571 1.274 2.364 1.00 95.81 81 THR A O 1
ATOM 587 N N . THR A 1 82 ? 1.376 0.807 2.573 1.00 95.12 82 THR A N 1
ATOM 588 C CA . THR A 1 82 ? 0.900 2.169 2.324 1.00 95.12 82 THR A CA 1
ATOM 589 C C . THR A 1 82 ? 0.689 2.841 3.673 1.00 95.12 82 THR A C 1
ATOM 591 O O . THR A 1 82 ? -0.035 2.315 4.516 1.00 95.12 82 THR A O 1
ATOM 594 N N . GLN A 1 83 ? 1.349 3.978 3.883 1.00 94.00 83 GLN A N 1
ATOM 595 C CA . GLN A 1 83 ? 1.319 4.697 5.155 1.00 94.00 83 GLN A CA 1
ATOM 596 C C . GLN A 1 83 ? 0.315 5.849 5.141 1.00 94.00 83 GLN A C 1
ATOM 598 O O . GLN A 1 83 ? 0.026 6.397 4.073 1.00 94.00 83 GLN A O 1
ATOM 603 N N . ASN A 1 84 ? -0.113 6.277 6.331 1.00 93.56 84 ASN A N 1
ATOM 604 C CA . ASN A 1 84 ? -0.933 7.477 6.551 1.00 93.56 84 ASN A CA 1
ATOM 605 C C . ASN A 1 84 ? -2.318 7.441 5.881 1.00 93.56 84 ASN A C 1
ATOM 607 O O . ASN A 1 84 ? -2.785 8.468 5.378 1.00 93.56 84 ASN A O 1
ATOM 611 N N . LEU A 1 85 ? -2.971 6.283 5.867 1.00 94.62 85 LEU A N 1
ATOM 612 C CA . LEU A 1 85 ? -4.332 6.156 5.358 1.00 94.62 85 LEU A CA 1
ATOM 613 C C . LEU A 1 85 ? -5.342 6.541 6.442 1.00 94.62 85 LEU A C 1
ATOM 615 O O . LEU A 1 85 ? -5.152 6.213 7.603 1.00 94.62 85 LEU A O 1
ATOM 619 N N . GLU A 1 86 ? -6.395 7.257 6.068 1.00 94.06 86 GLU A N 1
ATOM 620 C CA . GLU A 1 86 ? -7.431 7.742 6.990 1.00 94.06 86 GLU A CA 1
ATOM 621 C C . GLU A 1 86 ? -8.598 6.749 7.045 1.00 94.06 86 GLU A C 1
ATOM 623 O O . GLU A 1 86 ? -9.057 6.274 6.000 1.00 94.06 86 GLU A O 1
ATOM 628 N N . ILE A 1 87 ? -9.103 6.451 8.242 1.00 94.31 87 ILE A N 1
ATOM 629 C CA . ILE A 1 87 ? -10.343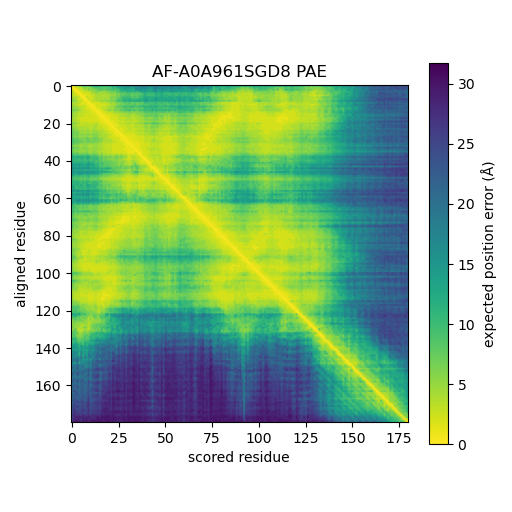 5.687 8.423 1.00 94.31 87 ILE A CA 1
ATOM 630 C C . ILE A 1 87 ? -11.526 6.649 8.361 1.00 94.31 87 ILE A C 1
ATOM 632 O O . ILE A 1 87 ? -11.623 7.574 9.158 1.00 94.31 87 ILE A O 1
ATOM 636 N N . VAL A 1 88 ? -12.442 6.431 7.419 1.00 93.50 88 VAL A N 1
ATOM 637 C CA . VAL A 1 88 ? -13.602 7.317 7.211 1.00 93.50 88 VAL A CA 1
ATOM 638 C C . VAL A 1 88 ? -14.787 6.875 8.053 1.00 93.50 88 VAL A C 1
ATOM 640 O O . VAL A 1 88 ? -15.486 7.694 8.640 1.00 93.50 88 VAL A O 1
ATOM 643 N N . ARG A 1 89 ? -15.045 5.568 8.070 1.00 92.88 89 ARG A N 1
ATOM 644 C CA . ARG A 1 89 ? -16.197 4.985 8.748 1.00 92.88 89 ARG A CA 1
ATOM 645 C C . ARG A 1 89 ? -15.898 3.549 9.136 1.00 92.88 89 ARG A C 1
ATOM 647 O O . ARG A 1 89 ? -15.161 2.846 8.443 1.00 92.88 89 ARG A O 1
ATOM 654 N N . ILE A 1 90 ? -16.521 3.127 10.222 1.00 91.88 90 ILE A N 1
ATOM 655 C CA . ILE A 1 90 ? -16.490 1.759 10.711 1.00 91.88 90 ILE A CA 1
ATOM 656 C C . ILE A 1 90 ? -17.933 1.278 10.814 1.00 91.88 90 ILE A C 1
ATOM 658 O O . ILE A 1 90 ? -18.836 2.052 11.139 1.00 91.88 90 ILE A O 1
ATOM 662 N N . ASP A 1 91 ? -18.142 0.022 10.455 1.00 91.69 91 ASP A N 1
ATOM 663 C CA . ASP A 1 91 ? -19.416 -0.676 10.554 1.00 91.69 91 ASP A CA 1
ATOM 664 C C . ASP A 1 91 ? -19.165 -1.938 11.388 1.00 91.69 91 ASP A C 1
ATOM 666 O O . ASP A 1 91 ? -18.554 -2.898 10.908 1.00 91.69 91 ASP A O 1
ATOM 670 N N . ASN A 1 92 ? -19.543 -1.882 12.667 1.00 87.38 92 ASN A N 1
ATOM 671 C CA . ASN A 1 92 ? -19.266 -2.942 13.639 1.00 87.38 92 ASN A CA 1
ATOM 672 C C . ASN A 1 92 ? -20.142 -4.174 13.414 1.00 87.38 92 ASN A C 1
ATOM 674 O O . ASN A 1 92 ? -19.643 -5.292 13.554 1.00 87.38 92 ASN A O 1
ATOM 678 N N . ASP A 1 93 ? -21.389 -3.978 12.985 1.00 86.38 93 ASP A N 1
ATOM 679 C CA . ASP A 1 93 ? -22.350 -5.055 12.732 1.00 86.38 93 ASP A CA 1
ATOM 680 C C . ASP A 1 93 ? -21.853 -5.970 11.613 1.00 86.38 93 ASP A C 1
ATOM 682 O O . ASP A 1 93 ? -21.913 -7.199 11.700 1.00 86.38 93 ASP A O 1
ATOM 686 N N . ARG A 1 94 ? -21.295 -5.365 10.558 1.00 87.75 94 ARG A N 1
ATOM 687 C CA . ARG A 1 94 ? -20.763 -6.085 9.392 1.00 87.75 94 ARG A CA 1
ATOM 688 C C . ARG A 1 94 ? -19.262 -6.358 9.477 1.00 87.75 94 ARG A C 1
ATOM 690 O O . ARG A 1 94 ? -18.727 -7.038 8.601 1.00 87.75 94 ARG A O 1
ATOM 697 N N . GLY A 1 95 ? -18.575 -5.817 10.484 1.00 88.25 95 GLY A N 1
ATOM 698 C CA . GLY A 1 95 ? -17.126 -5.939 10.660 1.00 88.25 95 GLY A CA 1
ATOM 699 C C . GLY A 1 95 ? -16.307 -5.272 9.547 1.00 88.25 95 GLY A C 1
ATOM 700 O O . GLY A 1 95 ? -15.262 -5.795 9.157 1.00 88.25 95 GLY A O 1
ATOM 701 N N . LEU A 1 96 ? -16.778 -4.149 8.995 1.00 92.19 96 LEU A N 1
ATOM 702 C CA . LEU A 1 96 ? -16.124 -3.455 7.881 1.00 92.19 96 LEU A CA 1
ATOM 703 C C . LEU A 1 96 ? -15.392 -2.194 8.350 1.00 92.19 96 LEU A C 1
ATOM 705 O O . LEU A 1 96 ? -15.924 -1.387 9.109 1.00 92.19 96 LEU A O 1
ATOM 709 N N . VAL A 1 97 ? -14.192 -1.980 7.806 1.00 93.31 97 VAL A N 1
ATOM 710 C CA . VAL A 1 97 ? -13.396 -0.759 8.000 1.00 93.31 97 VAL A CA 1
ATOM 711 C C . VAL A 1 97 ? -13.246 -0.055 6.656 1.00 93.31 97 VAL A C 1
ATOM 713 O O . VAL A 1 97 ? -12.680 -0.612 5.711 1.00 93.31 97 VAL A O 1
ATOM 716 N N . LEU A 1 98 ? -13.759 1.171 6.551 1.00 93.75 98 LEU A N 1
ATOM 717 C CA . LEU A 1 98 ? -13.679 1.966 5.330 1.00 93.75 98 LEU A CA 1
ATOM 718 C C . LEU A 1 98 ? -12.457 2.880 5.400 1.00 93.75 98 LEU A C 1
ATOM 720 O O . LEU A 1 98 ? -12.432 3.860 6.144 1.00 93.75 98 LEU A O 1
ATOM 724 N N . VAL A 1 99 ? -11.455 2.562 4.585 1.00 94.62 99 VAL A N 1
ATOM 725 C CA . VAL A 1 99 ? -10.186 3.292 4.510 1.00 94.62 99 VAL A CA 1
ATOM 726 C C . VAL A 1 99 ? -10.155 4.165 3.259 1.00 94.62 99 VAL A C 1
ATOM 728 O O . VAL A 1 99 ? -10.435 3.706 2.150 1.00 94.62 99 VAL A O 1
ATOM 731 N N . LYS A 1 100 ? -9.763 5.427 3.418 1.00 94.44 100 LYS A N 1
ATOM 732 C CA . LYS A 1 100 ? -9.562 6.369 2.318 1.00 94.44 100 LYS A CA 1
ATOM 733 C C . LYS A 1 100 ? -8.172 6.196 1.724 1.00 94.44 100 LYS A C 1
ATOM 735 O O . LYS A 1 100 ? -7.173 6.608 2.310 1.00 94.44 100 LYS A O 1
ATOM 740 N N . GLY A 1 101 ? -8.118 5.630 0.524 1.00 93.12 101 GLY A N 1
ATOM 741 C CA . GLY A 1 101 ? -6.906 5.563 -0.287 1.00 93.12 101 GLY A CA 1
ATOM 742 C C . GLY A 1 101 ? -6.683 4.200 -0.928 1.00 93.12 101 GLY A C 1
ATOM 743 O O . GLY A 1 101 ? -7.595 3.385 -1.048 1.00 93.12 101 GLY A O 1
ATOM 744 N N . ALA A 1 102 ? -5.452 3.973 -1.385 1.00 91.94 102 ALA A N 1
ATOM 745 C CA . ALA A 1 102 ? -5.082 2.760 -2.101 1.00 91.94 102 ALA A CA 1
ATOM 746 C C . ALA A 1 102 ? -4.535 1.689 -1.149 1.00 91.94 102 ALA A C 1
ATOM 748 O O . ALA A 1 102 ? -3.496 1.868 -0.507 1.00 91.94 102 ALA A O 1
ATOM 749 N N . VAL A 1 103 ? -5.212 0.543 -1.124 1.00 93.75 103 VAL A N 1
ATOM 750 C CA . VAL A 1 103 ? -4.775 -0.646 -0.390 1.00 93.75 103 VAL A CA 1
ATOM 751 C C . VAL A 1 103 ? -3.885 -1.509 -1.294 1.00 93.75 103 VAL A C 1
ATOM 753 O O . VAL A 1 103 ? -4.258 -1.785 -2.438 1.00 93.75 103 VAL A O 1
ATOM 756 N N . PRO A 1 104 ? -2.699 -1.938 -0.826 1.00 93.88 104 PRO A N 1
ATOM 757 C CA . PRO A 1 104 ? -1.813 -2.778 -1.618 1.00 93.88 104 PRO A CA 1
ATOM 758 C C . PRO A 1 104 ? -2.388 -4.193 -1.758 1.00 93.88 104 PRO A C 1
ATOM 760 O O . PRO A 1 104 ? -2.485 -4.926 -0.779 1.00 93.88 104 PRO A O 1
ATOM 763 N N . GLY A 1 105 ? -2.710 -4.586 -2.990 1.00 93.06 105 GLY A N 1
ATOM 764 C CA . GLY A 1 105 ? -3.160 -5.942 -3.312 1.00 93.06 105 GLY A CA 1
ATOM 765 C C . GLY A 1 105 ? -4.326 -5.990 -4.287 1.00 93.06 105 GLY A C 1
ATOM 766 O O . GLY A 1 105 ? -4.759 -4.970 -4.820 1.00 93.06 105 GLY A O 1
ATOM 767 N N . SER A 1 106 ? -4.786 -7.205 -4.572 1.00 92.62 106 SER A N 1
ATOM 768 C CA . SER A 1 106 ? -6.012 -7.453 -5.333 1.00 92.62 106 SER A CA 1
ATOM 769 C C . SER A 1 106 ? -7.218 -7.513 -4.395 1.00 92.62 106 SER A C 1
ATOM 771 O O . SER A 1 106 ? -7.082 -7.758 -3.199 1.00 92.62 106 SER A O 1
ATOM 773 N N . LYS A 1 107 ? -8.430 -7.348 -4.932 1.00 92.50 107 LYS A N 1
ATOM 774 C CA . LYS A 1 107 ? -9.658 -7.581 -4.158 1.00 92.50 107 LYS A CA 1
ATOM 775 C C . LYS A 1 107 ? -9.629 -8.983 -3.527 1.00 92.50 107 LYS A C 1
ATOM 777 O O . LYS A 1 107 ? -9.321 -9.954 -4.212 1.00 92.50 107 LYS A O 1
ATOM 782 N N . GLY A 1 108 ? -9.947 -9.066 -2.235 1.00 91.50 108 GLY A N 1
ATOM 783 C CA . GLY A 1 108 ? -9.984 -10.321 -1.476 1.00 91.50 108 GLY A CA 1
ATOM 784 C C . GLY A 1 108 ? -8.627 -10.824 -0.973 1.00 91.50 108 GLY A C 1
ATOM 785 O O . GLY A 1 108 ? -8.576 -11.892 -0.373 1.00 91.50 108 GLY A O 1
ATOM 786 N N . SER A 1 109 ? -7.527 -10.092 -1.191 1.00 92.00 109 SER A N 1
ATOM 787 C CA . SER A 1 109 ? -6.247 -10.444 -0.572 1.00 92.00 109 SER A CA 1
ATOM 788 C C . SER A 1 109 ? -6.223 -10.096 0.913 1.00 92.00 109 SER A C 1
ATOM 790 O O . SER A 1 109 ? -6.801 -9.096 1.336 1.00 92.00 109 SER A O 1
ATOM 792 N N . TRP A 1 110 ? -5.456 -10.867 1.677 1.00 92.81 110 TRP A N 1
ATOM 793 C CA . TRP A 1 110 ? -5.162 -10.567 3.071 1.00 92.81 110 TRP A CA 1
ATOM 794 C C . TRP A 1 110 ? -4.382 -9.262 3.212 1.00 92.81 110 TRP A C 1
ATOM 796 O O . TRP A 1 110 ? -3.400 -9.022 2.502 1.00 92.81 110 TRP A O 1
ATOM 806 N N . VAL A 1 111 ? -4.813 -8.444 4.166 1.00 94.69 111 VAL A N 1
ATOM 807 C CA . VAL A 1 111 ? -4.173 -7.181 4.525 1.00 94.69 111 VAL A CA 1
ATOM 808 C C . VAL A 1 111 ? -4.006 -7.105 6.033 1.00 94.69 111 VAL A C 1
ATOM 810 O O . VAL A 1 111 ? -4.787 -7.666 6.794 1.00 94.69 111 VAL A O 1
ATOM 813 N N . MET A 1 112 ? -2.960 -6.412 6.454 1.00 94.25 112 MET A N 1
ATOM 814 C CA . MET A 1 112 ? -2.640 -6.154 7.847 1.00 94.25 112 MET A CA 1
ATOM 815 C C . MET A 1 112 ? -2.761 -4.658 8.088 1.00 94.25 112 MET A C 1
ATOM 817 O O . MET A 1 112 ? -2.050 -3.875 7.454 1.00 94.25 112 MET A O 1
ATOM 821 N N . ILE A 1 113 ? -3.647 -4.280 9.000 1.00 94.00 113 ILE A N 1
ATOM 822 C CA . ILE A 1 113 ? -3.862 -2.896 9.415 1.00 94.00 113 ILE A CA 1
ATOM 823 C C . ILE A 1 113 ? -3.154 -2.705 10.754 1.00 94.00 113 ILE A C 1
ATOM 825 O O . ILE A 1 113 ? -3.201 -3.578 11.619 1.00 94.00 113 ILE A O 1
ATOM 829 N N . ARG A 1 114 ? -2.424 -1.602 10.888 1.00 92.31 114 ARG A N 1
ATOM 830 C CA . ARG A 1 114 ? -1.745 -1.189 12.121 1.00 92.31 114 ARG A CA 1
ATOM 831 C C . ARG A 1 114 ? -1.903 0.313 12.282 1.00 92.31 114 ARG A C 1
ATOM 833 O O . ARG A 1 114 ? -2.145 1.005 11.293 1.00 92.31 114 ARG A O 1
ATOM 840 N N . ASP A 1 115 ? -1.699 0.813 13.488 1.00 92.69 115 ASP A N 1
ATOM 841 C CA . ASP A 1 115 ? -1.673 2.254 13.724 1.00 92.69 115 ASP A CA 1
ATOM 842 C C . ASP A 1 115 ? -0.561 2.930 12.919 1.00 92.69 115 ASP A C 1
ATOM 844 O O . ASP A 1 115 ? 0.494 2.340 12.648 1.00 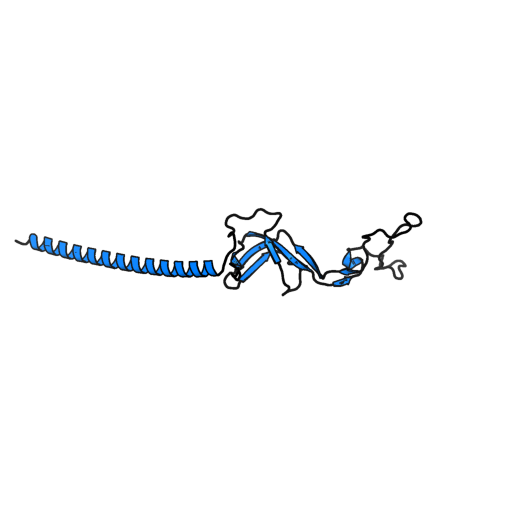92.69 115 ASP A O 1
ATOM 848 N N . ALA A 1 116 ? -0.818 4.166 12.488 1.00 93.50 116 ALA A N 1
ATOM 849 C CA . ALA A 1 116 ? 0.146 4.918 11.704 1.00 93.50 116 ALA A CA 1
ATOM 850 C C . ALA A 1 116 ? 1.372 5.276 12.547 1.00 93.50 116 ALA A C 1
ATOM 852 O O . ALA A 1 116 ? 1.276 5.967 13.555 1.00 93.50 116 ALA A O 1
ATOM 853 N N . VAL A 1 117 ? 2.559 4.895 12.073 1.00 91.44 117 VAL A N 1
ATOM 854 C CA . VAL A 1 117 ? 3.816 5.179 12.794 1.00 91.44 117 VAL A CA 1
ATOM 855 C C . VAL A 1 117 ? 4.167 6.674 12.771 1.00 91.44 117 VAL A C 1
ATOM 857 O O . VAL A 1 117 ? 4.878 7.171 13.638 1.00 91.44 117 VAL A O 1
ATOM 860 N N . LYS A 1 118 ? 3.708 7.401 11.747 1.00 90.94 118 LYS A N 1
ATOM 861 C CA . LYS A 1 118 ? 4.108 8.793 11.478 1.00 90.94 118 LYS A CA 1
ATOM 862 C C . LYS A 1 118 ? 3.114 9.843 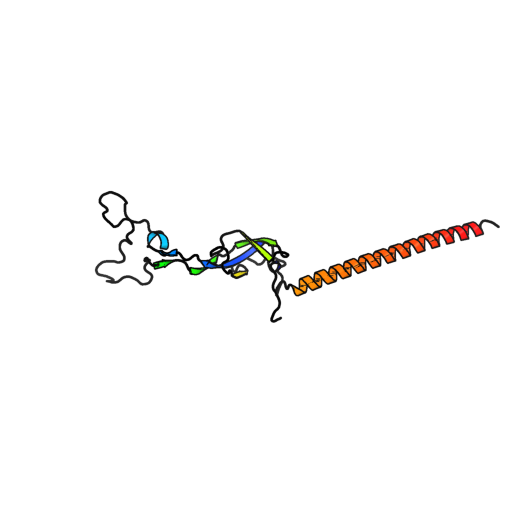11.968 1.00 90.94 118 LYS A C 1
ATOM 864 O O . LYS A 1 118 ? 3.413 11.030 11.851 1.00 90.94 118 LYS A O 1
ATOM 869 N N . LYS A 1 119 ? 1.934 9.441 12.441 1.00 90.75 119 LYS A N 1
ATOM 870 C CA . LYS A 1 119 ? 0.873 10.363 12.859 1.00 90.75 119 LYS A CA 1
ATOM 871 C C . LYS A 1 119 ? 0.485 10.108 14.313 1.00 90.75 119 LYS A C 1
ATOM 873 O O . LYS A 1 119 ? 0.573 8.966 14.752 1.00 90.75 119 LYS A O 1
ATOM 878 N N . PRO A 1 120 ? 0.093 11.159 15.054 1.00 85.69 120 PRO A N 1
ATOM 879 C CA . PRO A 1 120 ? -0.348 10.996 16.428 1.00 85.69 120 PRO A CA 1
ATOM 880 C C . PRO A 1 120 ? -1.624 10.155 16.478 1.00 85.69 120 PRO A C 1
ATOM 882 O O . PRO A 1 120 ? -2.459 10.201 15.570 1.00 85.69 120 PRO A O 1
ATOM 885 N N . ILE A 1 121 ? -1.742 9.388 17.555 1.00 83.19 121 ILE A N 1
ATOM 886 C CA . ILE A 1 121 ? -2.921 8.585 17.856 1.00 83.19 121 ILE A CA 1
ATOM 887 C C . ILE A 1 121 ? -4.026 9.553 18.314 1.00 83.19 121 IL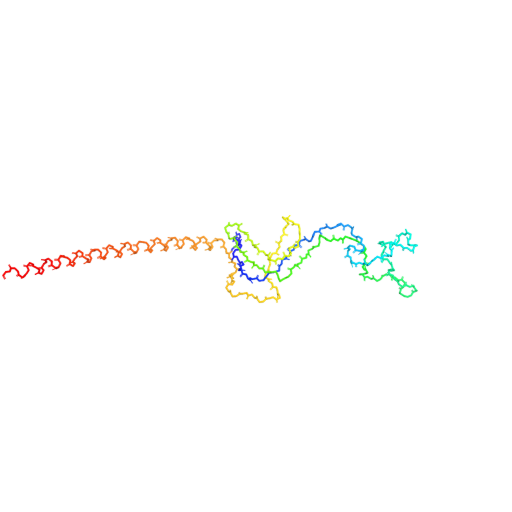E A C 1
ATOM 889 O O . ILE A 1 121 ? -3.735 10.435 19.126 1.00 83.19 121 ILE A O 1
ATOM 893 N N . PRO A 1 122 ? -5.259 9.448 17.789 1.00 82.75 122 PRO A N 1
ATOM 894 C CA . PRO A 1 122 ? -6.372 10.260 18.270 1.00 82.75 122 PRO A CA 1
ATOM 895 C C . PRO A 1 122 ? -6.734 9.907 19.720 1.00 82.75 122 PRO A C 1
ATOM 897 O O . PRO A 1 122 ? -6.476 8.801 20.193 1.00 82.75 122 PRO A O 1
ATOM 900 N N . GLU A 1 123 ? -7.351 10.848 20.428 1.00 80.25 123 GLU A N 1
ATOM 901 C CA . GLU A 1 123 ? -7.863 10.609 21.779 1.00 80.25 123 GLU A CA 1
ATOM 902 C C . GLU A 1 123 ? -9.066 9.649 21.732 1.00 80.25 123 GLU A C 1
ATOM 904 O O . GLU A 1 123 ? -9.892 9.722 20.823 1.00 80.25 123 GLU A O 1
ATOM 909 N N . GLY A 1 124 ? -9.152 8.729 22.699 1.00 78.31 124 GLY A N 1
ATOM 910 C CA . GLY A 1 124 ? -10.255 7.762 22.810 1.00 78.31 124 GLY A CA 1
ATOM 911 C C . GLY A 1 124 ? -10.000 6.379 22.201 1.00 78.31 124 GLY A C 1
ATOM 912 O O . GLY A 1 124 ? -10.918 5.563 22.167 1.00 78.31 124 GLY A O 1
ATOM 913 N N . VAL A 1 125 ? -8.783 6.086 21.721 1.00 80.38 125 VAL A N 1
ATOM 914 C CA . VAL A 1 125 ? -8.442 4.732 21.246 1.00 80.38 125 VAL A CA 1
ATOM 915 C C . VAL A 1 125 ? -8.513 3.732 22.400 1.00 80.38 125 VAL A C 1
ATOM 917 O O . VAL A 1 125 ? -7.983 3.962 23.488 1.00 80.38 125 VAL A O 1
ATOM 920 N N . LEU A 1 126 ? -9.174 2.606 22.138 1.00 77.81 126 LEU A N 1
ATOM 921 C CA . LEU A 1 126 ? -9.391 1.538 23.105 1.00 77.81 126 LEU A CA 1
ATOM 922 C C . LEU A 1 126 ? -8.125 0.678 23.233 1.00 77.81 126 LEU A C 1
ATOM 924 O O . LEU A 1 126 ? -7.807 -0.116 22.344 1.00 77.81 126 LEU A O 1
ATOM 928 N N . PHE A 1 127 ? -7.419 0.820 24.357 1.00 79.88 127 PHE A N 1
ATOM 929 C CA . PHE A 1 127 ? -6.316 -0.057 24.753 1.00 79.88 127 PHE A CA 1
ATOM 930 C C . PHE A 1 127 ? -6.803 -1.040 25.826 1.00 79.88 127 PHE A C 1
ATOM 932 O O . PHE A 1 127 ? -7.406 -0.592 26.800 1.00 79.88 127 PHE A O 1
ATOM 939 N N . PRO A 1 128 ? -6.529 -2.355 25.718 1.00 79.00 128 PRO A N 1
ATOM 940 C CA . PRO A 1 128 ? -5.645 -3.030 24.756 1.00 79.00 128 PRO A CA 1
ATOM 941 C C . PRO A 1 128 ? -6.287 -3.405 23.407 1.00 79.00 128 PRO A C 1
ATOM 943 O O . PRO A 1 128 ? -5.569 -3.512 22.417 1.00 79.00 128 PRO A O 1
ATOM 946 N N . ALA A 1 129 ? -7.601 -3.624 23.355 1.00 82.69 129 ALA A N 1
ATOM 947 C CA . ALA A 1 129 ? -8.347 -3.904 22.130 1.00 82.69 129 ALA A CA 1
ATOM 948 C C . ALA A 1 129 ? -9.842 -3.660 22.363 1.00 82.69 129 ALA A C 1
ATOM 950 O O . ALA A 1 129 ? -10.298 -3.694 23.501 1.00 82.69 129 ALA A O 1
ATOM 951 N N . ALA A 1 130 ? -10.611 -3.485 21.288 1.00 81.50 130 ALA A N 1
ATOM 952 C CA . ALA A 1 130 ? -12.059 -3.639 21.364 1.00 81.50 130 ALA A CA 1
ATOM 953 C C . ALA A 1 130 ? -12.387 -5.132 21.229 1.00 81.50 130 ALA A C 1
ATOM 955 O O . ALA A 1 130 ? -12.248 -5.701 20.137 1.00 81.50 130 ALA A O 1
ATOM 956 N N . LEU A 1 131 ? -12.754 -5.776 22.338 1.00 83.38 131 LEU A N 1
ATOM 957 C CA . LEU A 1 131 ? -13.121 -7.189 22.352 1.00 83.38 131 LEU A CA 1
ATOM 958 C C . LEU A 1 131 ? -14.623 -7.345 22.127 1.00 83.38 131 LEU A C 1
ATOM 960 O O . LEU A 1 131 ? -15.437 -6.566 22.626 1.00 83.38 131 LEU A O 1
ATOM 964 N N . ARG A 1 132 ? -15.008 -8.392 21.393 1.00 79.06 132 ARG A N 1
ATOM 965 C CA . ARG A 1 132 ? -16.429 -8.720 21.197 1.00 79.06 132 ARG A CA 1
ATOM 966 C C . ARG A 1 132 ? -17.141 -9.046 22.513 1.00 79.06 132 ARG A C 1
ATOM 968 O O . ARG A 1 132 ? -18.333 -8.790 22.640 1.00 79.06 132 ARG A O 1
ATOM 975 N N . GLU A 1 133 ? -16.420 -9.630 23.461 1.00 76.69 133 GLU A N 1
ATOM 976 C CA . GLU A 1 133 ? -16.946 -9.995 24.779 1.00 76.69 133 GLU A CA 1
ATOM 977 C C . GLU A 1 133 ? -17.339 -8.754 25.585 1.00 76.69 133 GLU A C 1
ATOM 979 O O . GLU A 1 133 ? -18.425 -8.734 26.155 1.00 76.69 133 GLU A O 1
ATOM 984 N N . ASP A 1 134 ? -16.531 -7.692 25.524 1.00 70.00 134 ASP A N 1
ATOM 985 C CA . ASP A 1 134 ? -16.802 -6.431 26.221 1.00 70.00 134 ASP A CA 1
ATOM 986 C C . ASP A 1 134 ? -18.034 -5.719 25.651 1.00 70.00 134 ASP A C 1
ATOM 988 O O . ASP A 1 134 ? -18.839 -5.189 26.411 1.00 70.00 134 ASP A O 1
ATOM 992 N N . ILE A 1 135 ? -18.237 -5.753 24.325 1.00 69.00 135 ILE A N 1
ATOM 993 C CA . ILE A 1 135 ? -19.457 -5.194 23.717 1.00 69.00 135 ILE A CA 1
ATOM 994 C C . ILE A 1 135 ? -20.687 -6.014 24.105 1.00 69.00 135 ILE A C 1
ATOM 996 O O . ILE A 1 135 ? -21.684 -5.430 24.505 1.00 69.00 135 ILE A O 1
ATOM 1000 N N . LYS A 1 136 ? -20.619 -7.350 24.069 1.00 69.12 136 LYS A N 1
ATOM 1001 C CA . LYS A 1 136 ? -21.746 -8.187 24.513 1.00 69.12 136 LYS A CA 1
ATOM 1002 C C . LYS A 1 136 ? -22.074 -7.973 25.991 1.00 69.12 136 LYS A C 1
ATOM 1004 O O . LYS A 1 136 ? -23.241 -7.982 26.364 1.00 69.12 136 LYS A O 1
ATOM 1009 N N . ALA A 1 137 ? -21.056 -7.798 26.833 1.00 67.88 137 ALA A N 1
ATOM 1010 C CA . ALA A 1 137 ? -21.243 -7.485 28.243 1.00 67.88 137 ALA A CA 1
ATOM 1011 C C . ALA A 1 137 ? -21.853 -6.086 28.434 1.00 67.88 137 ALA A C 1
ATOM 1013 O O . ALA A 1 137 ? -22.745 -5.932 29.262 1.00 67.88 137 ALA A O 1
ATOM 1014 N N . ALA A 1 138 ? -21.425 -5.095 27.645 1.00 63.09 138 ALA A N 1
ATOM 1015 C CA . ALA A 1 138 ? -21.968 -3.739 27.676 1.00 63.09 138 ALA A CA 1
ATOM 1016 C C . ALA A 1 138 ? -23.413 -3.664 27.157 1.00 63.09 138 ALA A C 1
ATOM 1018 O O . ALA A 1 138 ? -24.233 -2.999 27.777 1.00 63.09 138 ALA A O 1
ATOM 1019 N N . GLU A 1 139 ? -23.745 -4.366 26.071 1.00 67.38 139 GLU A N 1
ATOM 1020 C CA . GLU A 1 139 ? -25.115 -4.479 25.551 1.00 67.38 139 GLU A CA 1
ATOM 1021 C C . GLU A 1 139 ? -26.035 -5.123 26.588 1.00 67.38 139 GLU A C 1
ATOM 1023 O O . GLU A 1 139 ? -27.102 -4.596 26.881 1.00 67.38 139 GLU A O 1
ATOM 1028 N N . LYS A 1 140 ? -25.581 -6.209 27.222 1.00 62.12 140 LYS A N 1
ATOM 1029 C CA . LYS A 1 140 ? -26.349 -6.880 28.270 1.00 62.12 140 LYS A CA 1
ATOM 1030 C C . LYS A 1 140 ? -26.528 -6.002 29.515 1.00 62.12 140 LYS A C 1
ATOM 1032 O O . LYS A 1 140 ? -27.614 -5.954 30.075 1.00 62.12 140 LYS A O 1
ATOM 1037 N N . ALA A 1 141 ? -25.491 -5.271 29.921 1.00 61.69 141 ALA A N 1
ATOM 1038 C CA . ALA A 1 141 ? -25.574 -4.328 31.033 1.00 61.69 141 ALA A CA 1
ATOM 1039 C C . ALA A 1 141 ? -26.462 -3.113 30.711 1.00 61.69 141 ALA A C 1
ATOM 1041 O O . ALA A 1 141 ? -27.111 -2.588 31.609 1.00 61.69 141 ALA A O 1
ATOM 1042 N N . ALA A 1 142 ? -26.508 -2.670 29.451 1.00 59.91 142 ALA A N 1
ATOM 1043 C CA . ALA A 1 142 ? -27.394 -1.598 29.004 1.00 59.91 142 ALA A CA 1
ATOM 1044 C C . ALA A 1 142 ? -28.859 -2.051 28.982 1.00 59.91 142 ALA A C 1
ATOM 1046 O O . ALA A 1 142 ? -29.717 -1.313 29.448 1.00 59.91 142 ALA A O 1
ATOM 1047 N N . GLU A 1 143 ? -29.137 -3.274 28.530 1.00 65.56 143 GLU A N 1
ATOM 1048 C CA . GLU A 1 143 ? -30.484 -3.859 28.547 1.00 65.56 143 GLU A CA 1
ATOM 1049 C C . GLU A 1 143 ? -30.966 -4.118 29.989 1.00 65.56 143 GLU A C 1
ATOM 1051 O O . GLU A 1 143 ? -32.113 -3.841 30.330 1.00 65.56 143 GLU A O 1
ATOM 1056 N N . GLU A 1 144 ? -30.070 -4.562 30.878 1.00 63.34 144 GLU A N 1
ATOM 1057 C CA . GLU A 1 144 ? -30.343 -4.696 32.315 1.00 63.34 144 GLU A CA 1
ATOM 1058 C C . GLU A 1 144 ? -30.533 -3.328 32.999 1.00 63.34 144 GLU A C 1
ATOM 1060 O O . GLU A 1 144 ? -31.386 -3.198 33.875 1.00 63.34 144 GLU A O 1
ATOM 1065 N N . ALA A 1 145 ? -29.794 -2.293 32.586 1.00 57.72 145 ALA A N 1
ATOM 1066 C CA . ALA A 1 145 ? -29.966 -0.930 33.088 1.00 57.72 145 ALA A CA 1
ATOM 1067 C C . ALA A 1 145 ? -31.269 -0.291 32.586 1.00 57.72 145 ALA A C 1
ATOM 1069 O O . ALA A 1 145 ? -31.971 0.331 33.375 1.00 57.72 145 ALA A O 1
ATOM 1070 N N . GLU A 1 146 ? -31.636 -0.470 31.316 1.00 59.66 146 GLU A N 1
ATOM 1071 C CA . GLU A 1 146 ? -32.923 -0.020 30.772 1.00 59.66 146 GLU A CA 1
ATOM 1072 C C . GLU A 1 146 ? -34.097 -0.756 31.429 1.00 59.66 146 GLU A C 1
ATOM 1074 O O . GLU A 1 146 ? -35.097 -0.123 31.768 1.00 59.66 146 GLU A O 1
ATOM 1079 N N . ALA A 1 147 ? -33.960 -2.057 31.701 1.00 61.56 147 ALA A N 1
ATOM 1080 C CA . ALA A 1 147 ? -34.953 -2.817 32.455 1.00 61.56 147 ALA A CA 1
ATOM 1081 C C . ALA A 1 147 ? -35.092 -2.306 33.899 1.00 61.56 147 ALA A C 1
ATOM 1083 O O . ALA A 1 147 ? -36.212 -2.122 34.367 1.00 61.56 147 ALA A O 1
ATOM 1084 N N . GLN A 1 148 ? -33.983 -2.006 34.583 1.00 60.50 148 GLN A N 1
ATOM 1085 C CA . GLN A 1 148 ? -34.001 -1.440 35.938 1.00 60.50 148 GLN A CA 1
ATOM 1086 C C . GLN A 1 148 ? -34.543 -0.008 35.973 1.00 60.50 148 GLN A C 1
ATOM 1088 O O . GLN A 1 148 ? -35.249 0.343 36.913 1.00 60.50 148 GLN A O 1
ATOM 1093 N N . ILE A 1 149 ? -34.258 0.811 34.958 1.00 66.19 149 ILE A N 1
ATOM 1094 C CA . ILE A 1 149 ? -34.812 2.166 34.830 1.00 66.19 149 ILE A CA 1
ATOM 1095 C C . ILE A 1 149 ? -36.325 2.091 34.592 1.00 66.19 149 ILE A C 1
ATOM 1097 O O . ILE A 1 149 ? -37.069 2.814 35.249 1.00 66.19 149 ILE A O 1
ATOM 1101 N N . ALA A 1 150 ? -36.795 1.171 33.746 1.00 63.28 150 ALA A N 1
ATOM 1102 C CA . ALA A 1 150 ? -38.224 0.946 33.527 1.00 63.28 150 ALA A CA 1
ATOM 1103 C C . ALA A 1 150 ? -38.937 0.413 34.786 1.00 63.28 150 ALA A C 1
ATOM 1105 O O . ALA A 1 150 ? -40.057 0.828 35.086 1.00 63.28 150 ALA A O 1
ATOM 1106 N N . GLU A 1 151 ? -38.292 -0.468 35.557 1.00 57.25 151 GLU A N 1
ATOM 1107 C CA . GLU A 1 151 ? -38.822 -0.965 36.835 1.00 57.25 151 GLU A CA 1
ATOM 1108 C C . GLU A 1 151 ? -38.845 0.130 37.915 1.00 57.25 151 GLU A C 1
ATOM 1110 O O . GLU A 1 151 ? -39.808 0.231 38.678 1.00 57.25 151 GLU A O 1
ATOM 1115 N N . GLN A 1 152 ? -37.827 0.995 37.955 1.00 52.78 152 GLN A N 1
ATOM 1116 C CA . GLN A 1 152 ? -37.757 2.127 38.882 1.00 52.78 152 GLN A CA 1
ATOM 1117 C C . GLN A 1 152 ? -38.738 3.250 38.523 1.00 52.78 152 GLN A C 1
ATOM 1119 O O . GLN A 1 152 ? -39.352 3.818 39.427 1.00 52.78 152 GLN A O 1
ATOM 1124 N N . GLU A 1 153 ? -38.960 3.540 37.238 1.00 56.06 153 GLU A N 1
ATOM 1125 C CA . GLU A 1 153 ? -40.008 4.474 36.801 1.00 56.06 153 GLU A CA 1
ATOM 1126 C C . GLU A 1 153 ? -41.414 3.932 37.092 1.00 56.06 153 GLU A C 1
ATOM 1128 O O . GLU A 1 153 ? -42.282 4.687 37.535 1.00 56.06 153 GLU A O 1
ATOM 1133 N N . ALA A 1 154 ? -41.647 2.626 36.926 1.00 53.47 154 ALA A N 1
ATOM 1134 C CA . ALA A 1 154 ? -42.921 1.999 37.281 1.00 53.47 154 ALA A CA 1
ATOM 1135 C C . ALA A 1 154 ? -43.179 2.008 38.801 1.00 53.47 154 ALA A C 1
ATOM 1137 O O . ALA A 1 154 ? -44.308 2.257 39.232 1.00 53.47 154 ALA A O 1
ATOM 1138 N N . ALA A 1 155 ? -42.144 1.793 39.620 1.00 53.19 155 ALA A N 1
ATOM 1139 C CA . ALA A 1 155 ? -42.239 1.892 41.077 1.00 53.19 155 ALA A CA 1
ATOM 1140 C C . ALA A 1 155 ? -42.489 3.338 41.546 1.00 53.19 155 ALA A C 1
ATOM 1142 O O . ALA A 1 155 ? -43.354 3.563 42.392 1.00 53.19 155 ALA A O 1
ATOM 1143 N N . ALA A 1 156 ? -41.814 4.325 40.946 1.00 53.31 156 ALA A N 1
ATOM 1144 C CA . ALA A 1 156 ? -42.025 5.741 41.248 1.00 53.31 156 ALA A CA 1
ATOM 1145 C C . ALA A 1 156 ? -43.424 6.232 40.822 1.00 53.31 156 ALA A C 1
ATOM 1147 O O . ALA A 1 156 ? -44.045 7.024 41.532 1.00 53.31 156 ALA A O 1
ATOM 1148 N N . ALA A 1 157 ? -43.962 5.731 39.704 1.00 54.31 157 ALA A N 1
ATOM 1149 C CA . ALA A 1 157 ? -45.330 6.025 39.273 1.00 54.31 157 ALA A CA 1
ATOM 1150 C C . ALA A 1 157 ? -46.389 5.399 40.202 1.00 54.31 157 ALA A C 1
ATOM 1152 O O . ALA A 1 157 ? -47.418 6.021 40.468 1.00 54.31 157 ALA A O 1
ATOM 1153 N N . ALA A 1 158 ? -46.133 4.200 40.737 1.00 54.12 158 ALA A N 1
ATOM 1154 C CA . ALA A 1 158 ? -47.008 3.558 41.719 1.00 54.12 158 ALA A CA 1
ATOM 1155 C C . ALA A 1 158 ? -46.985 4.277 43.081 1.00 54.12 158 ALA A C 1
ATOM 1157 O O . ALA A 1 158 ? -48.032 4.434 43.710 1.00 54.12 158 ALA A O 1
ATOM 1158 N N . GLU A 1 159 ? -45.821 4.765 43.515 1.00 49.91 159 GLU A N 1
ATOM 1159 C CA . GLU A 1 159 ? -45.677 5.535 44.755 1.00 49.91 159 GLU A CA 1
ATOM 1160 C C . GLU A 1 159 ? -46.301 6.940 44.636 1.00 49.91 159 GLU A C 1
ATOM 1162 O O . GLU A 1 159 ? -46.972 7.398 45.561 1.00 49.91 159 GLU A O 1
ATOM 1167 N N . ALA A 1 160 ? -46.199 7.588 43.468 1.00 51.97 160 ALA A N 1
ATOM 1168 C CA . ALA A 1 160 ? -46.878 8.855 43.182 1.00 51.97 160 ALA A CA 1
ATOM 1169 C C . ALA A 1 160 ? -48.413 8.708 43.129 1.00 51.97 160 ALA A C 1
ATOM 1171 O O . ALA A 1 160 ? -49.127 9.545 43.680 1.00 51.97 160 ALA A O 1
ATOM 1172 N N . ALA A 1 161 ? -48.927 7.622 42.540 1.00 49.25 161 ALA A N 1
ATOM 1173 C CA . ALA A 1 161 ? -50.362 7.325 42.526 1.00 49.25 161 ALA A CA 1
ATOM 1174 C C . ALA A 1 161 ? -50.905 6.984 43.929 1.00 49.25 161 ALA A C 1
ATOM 1176 O O . ALA A 1 161 ? -52.024 7.369 44.270 1.00 49.25 161 ALA A O 1
ATOM 1177 N N . ALA A 1 162 ? -50.110 6.312 44.770 1.00 51.53 162 ALA A N 1
ATOM 1178 C CA . ALA A 1 162 ? -50.459 6.050 46.167 1.00 51.53 162 ALA A CA 1
ATOM 1179 C C . ALA A 1 162 ? -50.439 7.331 47.024 1.00 51.53 162 ALA A C 1
ATOM 1181 O O . ALA A 1 162 ? -51.310 7.512 47.876 1.00 51.53 162 ALA A O 1
ATOM 1182 N N . ALA A 1 163 ? -49.501 8.251 46.772 1.00 51.72 163 ALA A N 1
ATOM 1183 C CA . ALA A 1 163 ? -49.455 9.558 47.430 1.00 51.72 163 ALA A CA 1
ATOM 1184 C C . ALA A 1 163 ? -50.645 10.454 47.036 1.00 51.72 163 ALA A C 1
ATOM 1186 O O . ALA A 1 163 ? -51.188 11.163 47.882 1.00 51.72 163 ALA A O 1
ATOM 1187 N N . GLU A 1 164 ? -51.095 10.388 45.780 1.00 48.72 164 GLU A N 1
ATOM 1188 C CA . GLU A 1 164 ? -52.277 11.116 45.304 1.00 48.72 164 GLU A CA 1
ATOM 1189 C C . GLU A 1 164 ? -53.581 10.550 45.901 1.00 48.72 164 GLU A C 1
ATOM 1191 O O . GLU A 1 164 ? -54.454 11.312 46.324 1.00 48.72 164 GLU A O 1
ATOM 1196 N N . GLN A 1 165 ? -53.690 9.223 46.040 1.00 52.38 165 GLN A N 1
ATOM 1197 C CA . GLN A 1 165 ? -54.814 8.576 46.733 1.00 52.38 165 GLN A CA 1
ATOM 1198 C C . GLN A 1 165 ? -54.840 8.891 48.237 1.00 52.38 165 GLN A C 1
ATOM 1200 O O . GLN A 1 165 ? -55.905 9.195 48.773 1.00 52.38 165 GLN A O 1
ATOM 1205 N N . ALA A 1 166 ? -53.682 8.913 48.904 1.00 51.56 166 ALA A N 1
ATOM 1206 C CA . ALA A 1 166 ? -53.577 9.288 50.316 1.00 51.56 166 ALA A CA 1
ATOM 1207 C C . ALA A 1 166 ? -53.898 10.777 50.563 1.00 51.56 166 ALA A C 1
ATOM 1209 O O . ALA A 1 166 ? -54.496 11.120 51.584 1.00 51.56 166 ALA A O 1
ATOM 1210 N N . ALA A 1 167 ? -53.558 11.664 49.619 1.00 51.81 167 ALA A N 1
ATOM 1211 C CA . ALA A 1 167 ? -53.916 13.082 49.679 1.00 51.81 167 ALA A CA 1
ATOM 1212 C C . ALA A 1 167 ? -55.427 13.314 49.479 1.00 51.81 167 ALA A C 1
ATOM 1214 O O . ALA A 1 167 ? -56.015 14.166 50.147 1.00 51.81 167 ALA A O 1
ATOM 1215 N N . LEU A 1 168 ? -56.075 12.530 48.609 1.00 53.72 168 LEU A N 1
ATOM 1216 C CA . LEU A 1 168 ? -57.533 12.537 48.440 1.00 53.72 168 LEU A CA 1
ATOM 1217 C C . LEU A 1 168 ? -58.262 11.995 49.682 1.00 53.72 168 LEU A C 1
ATOM 1219 O O . LEU A 1 168 ? -59.284 12.560 50.069 1.00 53.72 168 LEU A O 1
ATOM 1223 N N . GLU A 1 169 ? -57.727 10.967 50.345 1.00 54.53 169 GLU A N 1
ATOM 1224 C CA . GLU A 1 169 ? -58.260 10.458 51.619 1.00 54.53 169 GLU A CA 1
ATOM 1225 C C . GLU A 1 169 ? -58.076 11.452 52.777 1.00 54.53 169 GLU A C 1
ATOM 1227 O O . GLU A 1 169 ? -59.002 11.649 53.565 1.00 54.53 169 GLU A O 1
ATOM 1232 N N . GLN A 1 170 ? -56.930 12.135 52.869 1.00 54.53 170 GLN A N 1
ATOM 1233 C CA . GLN A 1 170 ? -56.719 13.195 53.866 1.00 54.53 170 GLN A CA 1
ATOM 1234 C C . GLN A 1 170 ? -57.639 14.401 53.633 1.00 54.53 170 GLN A C 1
ATOM 1236 O O . GLN A 1 170 ? -58.233 14.901 54.586 1.00 54.53 170 GLN A O 1
ATOM 1241 N N . ALA A 1 171 ? -57.848 14.814 52.379 1.00 52.00 171 ALA A N 1
ATOM 1242 C CA . ALA A 1 171 ? -58.793 15.881 52.042 1.00 52.00 171 ALA A CA 1
ATOM 1243 C C . ALA A 1 171 ? -60.256 15.496 52.349 1.00 52.00 171 ALA A C 1
ATOM 1245 O O . ALA A 1 171 ? -61.043 16.339 52.780 1.00 52.00 171 ALA A O 1
ATOM 1246 N N . GLN A 1 172 ? -60.624 14.221 52.176 1.00 54.56 172 GLN A N 1
ATOM 1247 C CA . GLN A 1 172 ? -61.937 13.701 52.576 1.00 54.56 172 GLN A CA 1
ATOM 1248 C C . GLN A 1 172 ? -62.088 13.594 54.104 1.00 54.56 172 GLN A C 1
ATOM 1250 O O . GLN A 1 172 ? -63.182 13.818 54.623 1.00 54.56 172 GLN A O 1
ATOM 1255 N N . ALA A 1 173 ? -61.007 13.310 54.836 1.00 53.78 173 ALA A N 1
ATOM 1256 C CA . ALA A 1 173 ? -60.999 13.255 56.298 1.00 53.78 173 ALA A CA 1
ATOM 1257 C C . ALA A 1 173 ? -61.063 14.646 56.960 1.00 53.78 173 ALA A C 1
ATOM 1259 O O . ALA A 1 173 ? -61.693 14.784 58.011 1.00 53.78 173 ALA A O 1
ATOM 1260 N N . ASP A 1 174 ? -60.469 15.676 56.352 1.00 49.28 174 ASP A N 1
ATOM 1261 C CA . ASP A 1 174 ? -60.585 17.063 56.826 1.00 49.28 174 ASP A CA 1
ATOM 1262 C C . ASP A 1 174 ? -61.954 17.676 56.477 1.00 49.28 174 ASP A C 1
ATOM 1264 O O . ASP A 1 174 ? -62.555 18.343 57.319 1.00 49.28 174 ASP A O 1
ATOM 1268 N N . ALA A 1 175 ? -62.539 17.335 55.321 1.00 50.88 175 ALA A N 1
ATOM 1269 C CA . ALA A 1 175 ? -63.925 17.697 54.993 1.00 50.88 175 ALA A CA 1
ATOM 1270 C C . ALA A 1 175 ? -64.965 17.033 55.922 1.00 50.88 175 ALA A C 1
ATOM 1272 O O . ALA A 1 175 ? -66.054 17.569 56.118 1.00 50.88 175 ALA A O 1
ATOM 1273 N N . ALA A 1 176 ? -64.634 15.886 56.527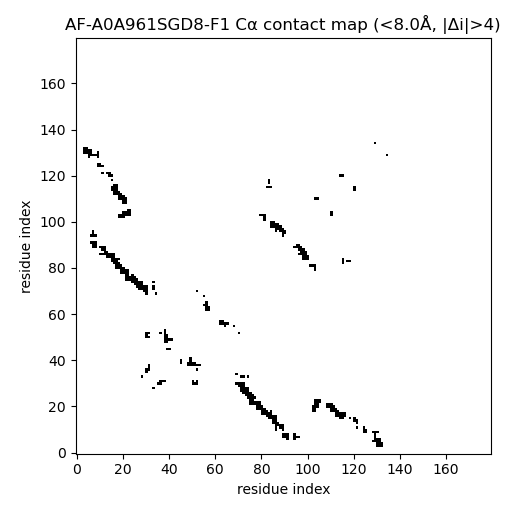 1.00 50.97 176 ALA A N 1
ATOM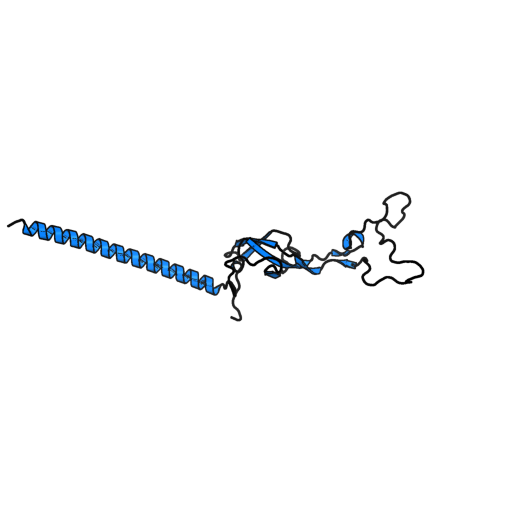 1274 C CA . ALA A 1 176 ? -65.463 15.230 57.539 1.00 50.97 176 ALA A CA 1
ATOM 1275 C C . ALA A 1 176 ? -65.306 15.834 58.952 1.00 50.97 176 ALA A C 1
ATOM 1277 O O . ALA A 1 176 ? -66.156 15.589 59.805 1.00 50.97 176 ALA A O 1
ATOM 1278 N N . LYS A 1 177 ? -64.253 16.628 59.208 1.00 49.75 177 LYS A N 1
ATOM 1279 C CA . LYS A 1 177 ? -64.016 17.317 60.492 1.00 49.75 177 LYS A CA 1
ATOM 1280 C C . LYS A 1 177 ? -64.601 18.731 60.567 1.00 49.75 177 LYS A C 1
ATOM 1282 O O . LYS A 1 177 ? -64.772 19.233 61.670 1.00 49.75 177 LYS A O 1
ATOM 1287 N N . GLU A 1 178 ? -64.939 19.359 59.441 1.00 44.59 178 GLU A N 1
ATOM 1288 C CA . GLU A 1 178 ? -65.648 20.655 59.401 1.00 44.59 178 GLU A CA 1
ATOM 1289 C C . GLU A 1 178 ? -67.190 20.513 59.421 1.00 44.59 178 GLU A C 1
ATOM 1291 O O . GLU A 1 178 ? -67.908 21.501 59.279 1.00 44.59 178 GLU A O 1
ATOM 1296 N N . GLY A 1 179 ? -67.707 19.290 59.589 1.00 45.34 179 GLY A N 1
ATOM 1297 C CA . GLY A 1 179 ? -69.135 18.954 59.531 1.00 45.34 179 GLY A CA 1
ATOM 1298 C C . GLY A 1 179 ? -69.819 18.618 60.865 1.00 45.34 179 GLY A C 1
ATOM 1299 O O . GLY A 1 179 ? -70.834 17.922 60.827 1.00 45.34 179 GLY A O 1
ATOM 1300 N N . GLU A 1 180 ? -69.297 19.073 62.011 1.00 39.22 180 GLU A N 1
ATOM 1301 C CA . GLU A 1 180 ? -69.976 19.013 63.326 1.00 39.22 180 GLU A CA 1
ATOM 1302 C C . GLU A 1 180 ? -70.229 20.416 63.897 1.00 39.22 180 GLU A C 1
ATOM 1304 O O . GLU A 1 180 ? -69.299 21.255 63.851 1.00 39.22 180 GLU A O 1
#

Nearest PDB structures (foldseek):
  8rdw-assembly1_Af  TM=9.831E-01  e=2.070E-12  Psychrobacter urativorans
  8a3l-assembly1_d  TM=9.853E-01  e=7.275E-12  Escherichia coli K-12
  5mrc-assembly1_C  TM=9.860E-01  e=1.216E-11  Saccharomyces cerevisiae
  7m4y-assembly1_D  TM=9.768E-01  e=2.154E-11  Acinetobacter baumannii AB0057
  8apo-assembly1_Ab  TM=9.745E-01  e=4.526E-11  Polytomella magna

Solvent-accessible surface area (backbone atoms only — not comparable to full-atom values): 10825 Å² total; per-residue (Å²): 112,95,85,66,54,75,44,48,65,38,59,54,65,73,32,47,26,25,38,33,15,45,26,61,65,63,50,78,26,51,36,44,82,69,69,68,50,87,54,42,60,83,61,90,87,53,85,81,48,42,77,46,83,70,84,81,61,63,71,76,75,82,65,58,72,64,87,88,63,92,64,59,42,80,36,56,64,41,81,42,71,44,70,72,31,38,26,70,45,71,39,63,94,80,54,40,75,42,64,56,74,80,72,47,39,55,93,91,56,76,69,46,80,42,74,22,91,89,53,84,80,62,89,86,68,51,80,94,60,33,41,51,65,58,51,54,51,49,53,52,52,48,54,51,47,52,50,49,50,53,52,50,53,52,51,51,51,52,53,51,53,49,51,53,51,51,51,53,50,50,54,53,53,53,61,62,65,74,70,121

Sequence (180 aa):
EVGSEIIAGHYLPGQYVDVTGTSIGKGFAGVMKRHNFGGGRATHGNSLSHRAHGSTGQCQDPGKVFKGKKMAGHMGAARVTTQNLEIVRIDNDRGLVLVKGAVPGSKGSWVMIRDAVKKPIPEGVLFPAALREDIKAAEKAAEEAEAQIAEQEAAAAAEAAAAEQAALEQAQADAAKEGE

pLDDT: mean 81.97, std 16.31, range [39.22, 97.06]

Foldseek 3Di:
DVPFDFFLVLDDAFFWKKKKFFADWPFWFFQCVAPVDPADDPDDPDDPGRRPPPDQDDDPPPPDGDPPGRGIGTDTRDIDMDAGWGFHDADRVVRDTDIPDDHGDDPPGDMDMDGGPPDDGDPPRDPPGPTPVVVVVVVVVVVVVVVVVVVVVVVVVVVVVVVVVVVVVVVVVVVVVVPD

Radius of gyration: 35.77 Å; Cα contacts (8 Å, |Δi|>4): 236; chains: 1; bounding box: 107×38×102 Å